Protein AF-A0AAW6T1R1-F1 (afdb_monomer)

Organism: NCBI:txid38875

Solvent-accessible surface area (backbone atoms only — not comparable to full-atom values): 14521 Å² total; per-residue (Å²): 143,79,87,74,79,80,79,71,73,63,79,50,71,72,57,52,37,56,64,34,59,63,33,79,48,60,46,74,50,78,46,80,54,63,94,38,49,34,42,39,35,33,31,63,58,32,33,37,68,65,51,45,46,57,45,45,52,47,46,62,70,69,50,63,64,83,61,88,43,74,73,45,51,76,73,64,50,78,56,91,57,68,49,66,95,72,53,74,71,54,51,54,53,36,31,58,61,8,19,35,38,41,33,36,62,84,76,54,44,61,39,36,37,67,32,50,43,76,85,72,90,72,77,45,66,53,87,90,59,90,72,94,77,74,81,55,57,39,58,66,94,45,64,60,58,39,50,29,54,50,38,72,78,48,81,52,58,55,51,36,51,48,78,49,75,36,35,67,77,46,71,44,79,38,34,45,33,34,28,68,90,56,33,57,64,68,60,53,49,52,50,51,53,50,55,73,66,48,75,50,52,64,67,91,46,74,65,56,50,48,61,75,68,55,91,54,96,82,56,95,61,80,92,71,84,87,77,49,42,56,68,63,53,52,56,42,25,76,71,22,35,79,44,79,88

InterPro domains:
  IPR004995 Bacillus/Clostridium Ger spore germination protein [PF03323] (15-245)
  IPR050768 UPF0353/GerABKA protein families [PTHR22550] (68-245)

Nearest PDB structures (foldseek):
  6o59-assembly3_A  TM=8.028E-01  e=3.332E-15  Priestia megaterium
  6o59-assembly3_B  TM=7.886E-01  e=1.276E-06  Priestia megaterium
  6qin-assembly1_A  TM=5.422E-01  e=3.054E+00  permafrost metagenome
  6qla-assembly1_B  TM=5.548E-01  e=3.442E+00  permafrost metagenome
  6qin-assembly1_B  TM=5.551E-01  e=4.639E+00  permafrost metagenome

Radius of gyration: 21.33 Å; Cα contacts (8 Å, |Δi|>4): 373; chains: 1; bounding box: 64×42×60 Å

pLDDT: mean 86.09, std 13.87, range [32.94, 97.94]

Mean predicted aligned error: 7.37 Å

Structure (mmCIF, N/CA/C/O backbone):
data_AF-A0AAW6T1R1-F1
#
_entry.id   AF-A0AAW6T1R1-F1
#
loop_
_atom_site.group_PDB
_atom_site.id
_atom_site.type_symbol
_atom_site.label_atom_id
_atom_site.label_alt_id
_atom_site.label_comp_id
_atom_site.label_asym_id
_atom_site.label_entity_id
_atom_site.label_seq_id
_atom_site.pdbx_PDB_ins_code
_atom_site.Cartn_x
_atom_site.Cartn_y
_atom_site.Cartn_z
_atom_site.occupancy
_atom_site.B_iso_or_equiv
_atom_site.auth_seq_id
_atom_site.auth_comp_id
_atom_site.auth_asym_id
_atom_site.auth_atom_id
_atom_site.pdbx_PDB_model_num
ATOM 1 N N . MET A 1 1 ? -37.665 22.682 9.993 1.00 41.53 1 MET A N 1
ATOM 2 C CA . MET A 1 1 ? -37.250 21.736 11.049 1.00 41.53 1 MET A CA 1
ATOM 3 C C . MET A 1 1 ? -37.565 20.325 10.589 1.00 41.53 1 MET A C 1
ATOM 5 O O . MET A 1 1 ? -38.728 19.958 10.575 1.00 41.53 1 MET A O 1
ATOM 9 N N . ALA A 1 2 ? -36.538 19.589 10.174 1.00 33.84 2 ALA A N 1
ATOM 10 C CA . ALA A 1 2 ? -36.457 18.129 10.206 1.00 33.84 2 ALA A CA 1
ATOM 11 C C . ALA A 1 2 ? -34.996 17.787 9.879 1.00 33.84 2 ALA A C 1
ATOM 13 O O . ALA A 1 2 ? -34.621 17.662 8.718 1.00 33.84 2 ALA A O 1
ATOM 14 N N . ASN A 1 3 ? -34.153 17.764 10.915 1.00 35.62 3 ASN A N 1
ATOM 15 C CA . ASN A 1 3 ? -32.801 17.224 10.831 1.00 35.62 3 ASN A CA 1
ATOM 16 C C . ASN A 1 3 ? -32.920 15.727 10.542 1.00 35.62 3 ASN A C 1
ATOM 18 O O . ASN A 1 3 ? -33.227 14.947 11.441 1.00 35.62 3 ASN A O 1
ATOM 22 N N . THR A 1 4 ? -32.682 15.320 9.301 1.00 32.94 4 THR A N 1
ATOM 23 C CA . THR A 1 4 ? -32.302 13.939 9.004 1.00 32.94 4 THR A CA 1
ATOM 24 C C . THR A 1 4 ? -30.939 13.678 9.647 1.00 32.94 4 THR A C 1
ATOM 26 O O . THR A 1 4 ? -30.000 14.427 9.361 1.00 32.94 4 THR A O 1
ATOM 29 N N . PRO A 1 5 ? -30.791 12.664 10.517 1.00 40.34 5 PRO A N 1
ATOM 30 C CA . PRO A 1 5 ? -29.479 12.275 11.000 1.00 40.34 5 PRO A CA 1
ATOM 31 C C . PRO A 1 5 ? -28.681 11.782 9.794 1.00 40.34 5 PRO A C 1
ATOM 33 O O . PRO A 1 5 ? -29.095 10.866 9.086 1.00 40.34 5 PRO A O 1
ATOM 36 N N . ASN A 1 6 ? -27.565 12.451 9.530 1.00 33.50 6 ASN A N 1
ATOM 37 C CA . ASN A 1 6 ? -26.601 12.058 8.521 1.00 33.50 6 ASN A CA 1
ATOM 38 C C . ASN A 1 6 ? -26.059 10.681 8.937 1.00 33.50 6 ASN A C 1
ATOM 40 O O . ASN A 1 6 ? -25.258 10.589 9.867 1.00 33.50 6 ASN A O 1
ATOM 44 N N . ILE A 1 7 ? -26.565 9.601 8.337 1.00 41.88 7 ILE A N 1
ATOM 45 C CA . ILE A 1 7 ? -26.017 8.259 8.545 1.00 41.88 7 ILE A CA 1
ATOM 46 C C . ILE A 1 7 ? -24.656 8.266 7.845 1.00 41.88 7 ILE A C 1
ATOM 48 O O . ILE A 1 7 ? -24.556 7.984 6.652 1.00 41.88 7 ILE A O 1
ATOM 52 N N . ASN A 1 8 ? -23.617 8.662 8.584 1.00 49.19 8 ASN A N 1
ATOM 53 C CA . ASN A 1 8 ? -22.221 8.477 8.210 1.00 49.19 8 ASN A CA 1
ATOM 54 C C . ASN A 1 8 ? -21.978 6.970 8.092 1.00 49.19 8 ASN A C 1
ATOM 56 O O . ASN A 1 8 ? -21.636 6.307 9.066 1.00 49.19 8 ASN A O 1
ATOM 60 N N . ASN A 1 9 ? -22.234 6.411 6.912 1.00 68.81 9 ASN A N 1
ATOM 61 C CA . ASN A 1 9 ? -21.999 5.002 6.659 1.00 68.81 9 ASN A CA 1
ATOM 62 C C . ASN A 1 9 ? -20.484 4.806 6.544 1.00 68.81 9 ASN A C 1
ATOM 64 O O . ASN A 1 9 ? -19.874 5.268 5.576 1.00 68.81 9 ASN A O 1
ATOM 68 N N . CYS A 1 10 ? -19.874 4.186 7.552 1.00 84.56 10 CYS A N 1
ATOM 69 C CA . CYS A 1 10 ? -18.442 3.923 7.551 1.00 84.56 10 CYS A CA 1
ATOM 70 C C . CYS A 1 10 ? -18.109 2.984 6.372 1.00 84.56 10 CYS A C 1
ATOM 72 O O . CYS A 1 10 ? -18.788 1.969 6.181 1.00 84.56 10 CYS A O 1
ATOM 74 N N . PRO A 1 11 ? -17.114 3.304 5.526 1.00 92.06 11 PRO A N 1
ATOM 75 C CA . PRO A 1 11 ? -16.792 2.476 4.375 1.00 92.06 11 PRO A CA 1
ATOM 76 C C . PRO A 1 11 ? -16.202 1.135 4.832 1.00 92.06 11 PRO A C 1
ATOM 78 O O . PRO A 1 11 ? -15.322 1.086 5.691 1.00 92.06 11 PRO A O 1
ATOM 81 N N . ASN A 1 12 ? -16.671 0.040 4.235 1.00 92.62 12 ASN A N 1
ATOM 82 C CA . ASN A 1 12 ? -16.081 -1.284 4.439 1.00 92.62 12 ASN A CA 1
ATOM 83 C C . ASN A 1 12 ? -14.804 -1.466 3.602 1.00 92.62 12 ASN A C 1
ATOM 85 O O . ASN A 1 12 ? -14.512 -0.674 2.694 1.00 92.62 12 ASN A O 1
ATOM 89 N N . TYR A 1 13 ? -14.076 -2.560 3.844 1.00 94.81 13 TYR A N 1
ATOM 90 C CA . TYR A 1 13 ? -12.850 -2.884 3.109 1.00 94.81 13 TYR A CA 1
ATOM 91 C C . TYR A 1 13 ? -13.022 -2.849 1.584 1.00 94.81 13 TYR A C 1
ATOM 93 O O . TYR A 1 13 ? -12.170 -2.306 0.883 1.00 94.81 13 TYR A O 1
ATOM 101 N N . LYS A 1 14 ? -14.129 -3.382 1.048 1.00 94.19 14 LYS A N 1
ATOM 102 C CA . LYS A 1 14 ? -14.363 -3.432 -0.408 1.00 94.19 14 LYS A CA 1
ATOM 103 C C . LYS A 1 14 ? -14.416 -2.035 -1.025 1.00 94.19 14 LYS A C 1
ATOM 105 O O . LYS A 1 14 ? -13.812 -1.812 -2.075 1.00 94.19 14 LYS A O 1
ATOM 110 N N . LYS A 1 15 ? -15.106 -1.095 -0.370 1.00 94.94 15 LYS A N 1
ATOM 111 C CA . LYS A 1 15 ? -15.194 0.296 -0.829 1.00 94.94 15 LYS A CA 1
ATOM 112 C C . LYS A 1 15 ? -13.835 0.990 -0.752 1.00 94.94 15 LYS A C 1
ATOM 114 O O . LYS A 1 15 ? -13.418 1.605 -1.729 1.00 94.94 15 LYS A O 1
ATOM 119 N N . ILE A 1 16 ? -13.115 0.830 0.361 1.00 96.19 16 ILE A N 1
ATOM 120 C CA . ILE A 1 16 ? -11.768 1.400 0.536 1.00 96.19 16 ILE A CA 1
ATOM 121 C C . ILE A 1 16 ? -10.808 0.847 -0.526 1.00 96.19 16 ILE A C 1
ATOM 123 O O . ILE A 1 16 ? -10.074 1.608 -1.154 1.00 96.19 16 ILE A O 1
ATOM 127 N N . LYS A 1 17 ? -10.855 -0.463 -0.787 1.00 95.75 17 LYS A N 1
ATOM 128 C CA . LYS A 1 17 ? -10.027 -1.121 -1.802 1.00 95.75 17 LYS A CA 1
ATOM 129 C C . LYS A 1 17 ? -10.306 -0.599 -3.209 1.00 95.75 17 LYS A C 1
ATOM 131 O O . LYS A 1 17 ? -9.372 -0.433 -3.985 1.00 95.75 17 LYS A O 1
ATOM 136 N N . TYR A 1 18 ? -11.564 -0.303 -3.528 1.00 95.38 18 TYR A N 1
ATOM 137 C CA . TYR A 1 18 ? -11.923 0.331 -4.795 1.00 95.38 18 TYR A CA 1
ATOM 138 C C . TYR A 1 18 ? -11.358 1.756 -4.909 1.00 95.38 18 TYR A C 1
ATOM 140 O O . TYR A 1 18 ? -10.745 2.078 -5.923 1.00 95.38 18 TYR A O 1
ATOM 148 N N . ILE A 1 19 ? -11.505 2.579 -3.863 1.00 94.50 19 ILE A N 1
ATOM 149 C CA . ILE A 1 19 ? -10.991 3.962 -3.833 1.00 94.50 19 ILE A CA 1
ATOM 150 C C . ILE A 1 19 ? -9.461 3.992 -3.969 1.00 94.50 19 ILE A C 1
ATOM 152 O O . ILE A 1 19 ? -8.917 4.845 -4.661 1.00 94.50 19 ILE A O 1
ATOM 156 N N . LEU A 1 20 ? -8.769 3.033 -3.350 1.00 95.25 20 LEU A N 1
ATOM 157 C CA . LEU A 1 20 ? -7.314 2.874 -3.425 1.00 95.25 20 LEU A CA 1
ATOM 158 C C . LEU A 1 20 ? -6.862 2.000 -4.607 1.00 95.25 20 LEU A C 1
ATOM 160 O O . LEU A 1 20 ? -5.830 1.333 -4.528 1.00 95.25 20 LEU A O 1
ATOM 164 N N . ASN A 1 21 ? -7.638 1.986 -5.696 1.00 94.88 21 ASN A N 1
ATOM 165 C CA . ASN A 1 21 ? -7.290 1.364 -6.976 1.00 94.88 21 ASN A CA 1
ATOM 166 C C . ASN A 1 21 ? -6.828 -0.098 -6.875 1.00 94.88 21 ASN A C 1
ATOM 168 O O . ASN A 1 21 ? -5.866 -0.497 -7.520 1.00 94.88 21 ASN A O 1
ATOM 172 N N . GLN A 1 22 ? -7.508 -0.903 -6.056 1.00 94.88 22 GLN A N 1
ATOM 173 C CA . GLN A 1 22 ? -7.182 -2.318 -5.839 1.00 94.88 22 GLN A CA 1
ATOM 174 C C . GLN A 1 22 ? -5.754 -2.568 -5.335 1.00 94.88 22 GLN A C 1
ATOM 176 O O . GLN A 1 22 ? -5.225 -3.660 -5.529 1.00 94.88 22 GLN A O 1
ATOM 181 N N . SER A 1 23 ? -5.156 -1.589 -4.643 1.00 95.06 23 SER A N 1
ATOM 182 C CA . SER A 1 23 ? -3.781 -1.679 -4.148 1.00 95.06 23 SER A CA 1
ATOM 183 C C . SER A 1 23 ? -3.499 -3.022 -3.446 1.00 95.06 23 SER A C 1
ATOM 185 O O . SER A 1 23 ? -4.208 -3.376 -2.493 1.00 95.06 23 SER A O 1
ATOM 187 N N . PRO A 1 24 ? -2.449 -3.760 -3.859 1.00 95.69 24 PRO A N 1
ATOM 188 C CA . PRO A 1 24 ? -2.066 -5.037 -3.247 1.00 95.69 24 PRO A CA 1
ATOM 189 C C . PRO A 1 24 ? -1.463 -4.862 -1.846 1.00 95.69 24 PRO A C 1
ATOM 191 O O . PRO A 1 24 ? -1.219 -5.835 -1.127 1.00 95.69 24 PRO A O 1
ATOM 194 N N . ASP A 1 25 ? -1.188 -3.621 -1.447 1.00 95.50 25 ASP A N 1
ATOM 195 C CA . ASP A 1 25 ? -0.620 -3.298 -0.144 1.00 95.50 25 ASP A CA 1
ATOM 196 C C . ASP A 1 25 ? -1.700 -2.969 0.896 1.00 95.50 25 ASP A C 1
ATOM 198 O O . ASP A 1 25 ? -1.394 -2.932 2.090 1.00 95.50 25 ASP A O 1
ATOM 202 N N . LEU A 1 26 ? -2.958 -2.794 0.467 1.00 97.06 26 LEU A N 1
ATOM 203 C CA . LEU A 1 26 ? -4.108 -2.637 1.352 1.00 97.06 26 LEU A CA 1
ATOM 204 C C . LEU A 1 26 ? -4.610 -4.007 1.826 1.00 97.06 26 LEU A C 1
ATOM 206 O O . LEU A 1 26 ? -5.290 -4.746 1.099 1.00 97.06 26 LEU A O 1
ATOM 210 N N . LEU A 1 27 ? -4.323 -4.321 3.083 1.00 96.75 27 LEU A N 1
ATOM 211 C CA . LEU A 1 27 ? -4.736 -5.564 3.717 1.00 96.75 27 LEU A CA 1
ATOM 212 C C . LEU A 1 27 ? -5.938 -5.341 4.628 1.00 96.75 27 LEU A C 1
ATOM 214 O O . LEU A 1 27 ? -6.121 -4.266 5.195 1.00 96.75 27 LEU A O 1
ATOM 218 N N . CYS A 1 28 ? -6.741 -6.390 4.773 1.00 96.56 28 CYS A N 1
ATOM 219 C CA . CYS A 1 28 ? -7.818 -6.460 5.746 1.00 96.56 28 CYS A CA 1
ATOM 220 C C . CYS A 1 28 ? -7.688 -7.752 6.542 1.00 96.56 28 CYS A C 1
ATOM 222 O O . CYS A 1 28 ? -7.594 -8.841 5.971 1.00 96.56 28 CYS A O 1
ATOM 224 N N . ARG A 1 29 ? -7.687 -7.629 7.866 1.00 95.44 29 ARG A N 1
ATOM 225 C CA . ARG A 1 29 ? -7.825 -8.748 8.794 1.00 95.44 29 ARG A CA 1
ATOM 226 C C . ARG A 1 29 ? -9.208 -8.678 9.411 1.00 95.44 29 ARG A C 1
ATOM 228 O O . ARG A 1 29 ? -9.563 -7.672 10.012 1.00 95.44 29 ARG A O 1
ATOM 235 N N . THR A 1 30 ? -9.968 -9.751 9.263 1.00 93.56 30 THR A N 1
ATOM 236 C CA . THR A 1 30 ? -11.274 -9.878 9.898 1.00 93.56 30 THR A CA 1
ATOM 237 C C . THR A 1 30 ? -11.123 -10.670 11.185 1.00 93.56 30 THR A C 1
ATOM 239 O O . THR A 1 30 ? -10.513 -11.741 11.176 1.00 93.56 30 THR A O 1
ATOM 242 N N . ILE A 1 31 ? -11.650 -10.142 12.285 1.00 91.19 31 ILE A N 1
ATOM 243 C CA . ILE A 1 31 ? -11.654 -10.823 13.580 1.00 91.19 31 ILE A CA 1
ATOM 244 C C . ILE A 1 31 ? -13.095 -10.938 14.054 1.00 91.19 31 ILE A C 1
ATOM 246 O O . ILE A 1 31 ? -13.809 -9.942 14.131 1.00 91.19 31 ILE A O 1
ATOM 250 N N . GLU A 1 32 ? -13.504 -12.157 14.387 1.00 88.31 32 GLU A N 1
ATOM 251 C CA . GLU A 1 32 ? -14.783 -12.413 15.033 1.00 88.31 32 GLU A CA 1
ATOM 252 C C . GLU A 1 32 ? -14.565 -12.551 16.538 1.00 88.31 32 GLU A C 1
ATOM 254 O O . GLU A 1 32 ? -13.856 -13.448 17.003 1.00 88.31 32 GLU A O 1
ATOM 259 N N . VAL A 1 33 ? -15.167 -11.655 17.313 1.00 83.62 33 VAL A N 1
ATOM 260 C CA . VAL A 1 33 ? -15.115 -11.698 18.775 1.00 83.62 33 VAL A CA 1
ATOM 261 C C . VAL A 1 33 ? -16.473 -11.275 19.311 1.00 83.62 33 VAL A C 1
ATOM 263 O O . VAL A 1 33 ? -17.103 -10.381 18.765 1.00 83.62 33 VAL A O 1
ATOM 266 N N . ALA A 1 34 ? -16.954 -11.918 20.378 1.00 78.06 34 ALA A N 1
ATOM 267 C CA . ALA A 1 34 ? -18.245 -11.578 20.992 1.00 78.06 34 ALA A CA 1
ATOM 268 C C . ALA A 1 34 ? -19.483 -11.715 20.069 1.00 78.06 34 ALA A C 1
ATOM 270 O O . ALA A 1 34 ? -20.552 -11.209 20.404 1.00 78.06 34 ALA A O 1
ATOM 271 N N . GLY A 1 35 ? -19.365 -12.399 18.922 1.00 78.88 35 GLY A N 1
ATOM 272 C CA . GLY A 1 35 ? -20.414 -12.421 17.894 1.00 78.88 35 GLY A CA 1
ATOM 273 C C . GLY A 1 35 ? -20.529 -11.108 17.106 1.00 78.88 35 GLY A C 1
ATOM 274 O O . GLY A 1 35 ? -21.518 -10.909 16.403 1.00 78.88 35 GLY A O 1
ATOM 275 N N . ASP A 1 36 ? -19.551 -10.210 17.247 1.00 82.94 36 ASP A N 1
ATOM 276 C CA . ASP A 1 36 ? -19.322 -9.085 16.348 1.00 82.94 36 ASP A CA 1
ATOM 277 C C . ASP A 1 36 ? -18.136 -9.396 15.426 1.00 82.94 36 ASP A C 1
ATOM 279 O O . ASP A 1 36 ? -17.212 -10.138 15.774 1.00 82.94 36 ASP A O 1
ATOM 283 N N . CYS A 1 37 ? -18.185 -8.827 14.231 1.00 88.50 37 CYS A N 1
ATOM 284 C CA . CYS A 1 37 ? -17.176 -8.978 13.203 1.00 88.50 37 CYS A CA 1
ATOM 285 C C . CYS A 1 37 ? -16.483 -7.628 13.024 1.00 88.50 37 CYS A C 1
ATOM 287 O O . CYS A 1 37 ? -17.139 -6.616 12.768 1.00 88.50 37 CYS A O 1
ATOM 289 N N . LEU A 1 38 ? -15.164 -7.606 13.191 1.00 93.31 38 LEU A N 1
ATOM 290 C CA . LEU A 1 38 ? -14.349 -6.407 13.051 1.00 93.31 38 LEU A CA 1
ATOM 291 C C . LEU A 1 38 ? -13.477 -6.524 11.805 1.00 93.31 38 LEU A C 1
ATOM 293 O O . LEU A 1 38 ? -12.804 -7.536 11.607 1.00 93.31 38 LEU A O 1
ATOM 297 N N . GLU A 1 39 ? -13.451 -5.472 10.993 1.00 95.62 39 GLU A N 1
ATOM 298 C CA . GLU A 1 39 ? -12.513 -5.315 9.881 1.00 95.62 39 GLU A CA 1
ATOM 299 C C . GLU A 1 39 ? -11.360 -4.405 10.312 1.00 95.62 39 GLU A C 1
ATOM 301 O O . GLU A 1 39 ? -11.563 -3.246 10.663 1.00 95.62 39 GLU A O 1
ATOM 306 N N . ILE A 1 40 ? -10.136 -4.926 10.267 1.00 96.81 40 ILE A N 1
ATOM 307 C CA . ILE A 1 40 ? -8.906 -4.187 10.550 1.00 96.81 40 ILE A CA 1
ATOM 308 C C . ILE A 1 40 ? -8.187 -3.975 9.224 1.00 96.81 40 ILE A C 1
ATOM 310 O O . ILE A 1 40 ? -7.593 -4.905 8.673 1.00 96.81 40 ILE A O 1
ATOM 314 N N . VAL A 1 41 ? -8.261 -2.756 8.702 1.00 97.94 41 VAL A N 1
ATOM 315 C CA . VAL A 1 41 ? -7.751 -2.369 7.385 1.00 97.94 41 VAL A CA 1
ATOM 316 C C . VAL A 1 41 ? -6.515 -1.492 7.543 1.00 97.94 41 VAL A C 1
ATOM 318 O O . VAL A 1 41 ? -6.517 -0.538 8.318 1.00 97.94 41 VAL A O 1
ATOM 321 N N . PHE A 1 42 ? -5.451 -1.803 6.807 1.00 97.31 42 PHE A N 1
ATOM 322 C CA . PHE A 1 42 ? -4.192 -1.059 6.879 1.00 97.31 42 PHE A CA 1
ATOM 323 C C . PHE A 1 42 ? -3.348 -1.219 5.613 1.00 97.31 42 PHE A C 1
ATOM 325 O O . PHE A 1 42 ? -3.450 -2.209 4.887 1.00 97.31 42 PHE A O 1
ATOM 332 N N . MET A 1 43 ? -2.476 -0.240 5.372 1.00 96.50 43 MET A N 1
ATOM 333 C CA . MET A 1 43 ? -1.465 -0.284 4.315 1.00 96.50 43 MET A CA 1
ATOM 334 C C . MET A 1 43 ? -0.196 -0.950 4.851 1.00 96.50 43 MET A C 1
ATOM 336 O O . MET A 1 43 ? 0.531 -0.349 5.642 1.00 96.50 43 MET A O 1
ATOM 340 N N . LYS A 1 44 ? 0.090 -2.185 4.426 1.00 95.00 44 LYS A N 1
ATOM 341 C CA . LYS A 1 44 ? 1.126 -3.040 5.040 1.00 95.00 44 LYS A CA 1
ATOM 342 C C . LYS A 1 44 ? 2.527 -2.407 5.064 1.00 95.00 44 LYS A C 1
ATOM 344 O O . LYS A 1 44 ? 3.248 -2.583 6.035 1.00 95.00 44 LYS A O 1
ATOM 349 N N . ASN A 1 45 ? 2.881 -1.631 4.034 1.00 93.00 45 ASN A N 1
ATOM 350 C CA . ASN A 1 45 ? 4.203 -1.000 3.905 1.00 93.00 45 ASN A CA 1
ATOM 351 C C . ASN A 1 45 ? 4.330 0.300 4.730 1.00 93.00 45 ASN A C 1
ATOM 353 O O . ASN A 1 45 ? 5.425 0.838 4.870 1.00 93.00 45 ASN A O 1
ATOM 357 N N . LEU A 1 46 ? 3.219 0.827 5.260 1.00 94.69 46 LEU A N 1
ATOM 358 C CA . LEU A 1 46 ? 3.167 2.102 5.986 1.00 94.69 46 LEU A CA 1
ATOM 359 C C . LEU A 1 46 ? 3.008 1.941 7.499 1.00 94.69 46 LEU A C 1
ATOM 361 O O . LEU A 1 46 ? 3.082 2.935 8.220 1.00 94.69 46 LEU A O 1
ATOM 365 N N . ILE A 1 47 ? 2.809 0.713 7.979 1.00 95.19 47 ILE A N 1
ATOM 366 C CA . ILE A 1 47 ? 2.601 0.404 9.396 1.00 95.19 47 ILE A CA 1
ATOM 367 C C . ILE A 1 47 ? 3.783 -0.355 9.998 1.00 95.19 47 ILE A C 1
ATOM 369 O O . ILE A 1 47 ? 4.598 -0.943 9.283 1.00 95.19 47 ILE A O 1
ATOM 373 N N . LYS A 1 48 ? 3.902 -0.324 11.328 1.00 93.19 48 LYS A N 1
ATOM 374 C CA . LYS A 1 48 ? 4.789 -1.223 12.082 1.00 93.19 48 LYS A CA 1
ATOM 375 C C . LYS A 1 48 ? 4.023 -2.519 12.335 1.00 93.19 48 LYS A C 1
ATOM 377 O O . LYS A 1 48 ? 3.027 -2.510 13.059 1.00 93.19 48 LYS A O 1
ATOM 382 N N . ALA A 1 49 ? 4.434 -3.617 11.699 1.00 92.38 49 ALA A N 1
ATOM 383 C CA . ALA A 1 49 ? 3.697 -4.882 11.743 1.00 92.38 49 ALA A CA 1
ATOM 384 C C . ALA A 1 49 ? 3.541 -5.404 13.178 1.00 92.38 49 ALA A C 1
ATOM 386 O O . ALA A 1 49 ? 2.469 -5.873 13.559 1.00 92.38 49 ALA A O 1
ATOM 387 N N . GLU A 1 50 ? 4.584 -5.247 13.990 1.00 91.94 50 GLU A N 1
ATOM 388 C CA . GLU A 1 50 ? 4.606 -5.587 15.410 1.00 91.94 50 GLU A CA 1
ATOM 389 C C . GLU A 1 50 ? 3.558 -4.778 16.174 1.00 91.94 50 GLU A C 1
ATOM 391 O O . GLU A 1 50 ? 2.810 -5.341 16.971 1.00 91.94 50 GLU A O 1
ATOM 396 N N . THR A 1 51 ? 3.438 -3.478 15.880 1.00 92.94 51 THR A N 1
ATOM 397 C CA . THR A 1 51 ? 2.465 -2.604 16.541 1.00 92.94 51 THR A CA 1
ATOM 398 C C . THR A 1 51 ? 1.034 -3.039 16.246 1.00 92.94 51 THR A C 1
ATOM 400 O O . THR A 1 51 ? 0.222 -3.153 17.161 1.00 92.94 51 THR A O 1
ATOM 403 N N . VAL A 1 52 ? 0.726 -3.343 14.982 1.00 95.31 52 VAL A N 1
ATOM 404 C CA . VAL A 1 52 ? -0.611 -3.815 14.591 1.00 95.31 52 VAL A CA 1
ATOM 405 C C . VAL A 1 52 ? -0.913 -5.182 15.210 1.00 95.31 52 VAL A C 1
ATOM 407 O O . VAL A 1 52 ? -2.004 -5.401 15.733 1.00 95.31 52 VAL A O 1
ATOM 410 N N . ASN A 1 53 ? 0.042 -6.110 15.193 1.00 94.06 53 ASN A N 1
ATOM 411 C CA . ASN A 1 53 ? -0.183 -7.452 15.722 1.00 94.06 53 ASN A CA 1
ATOM 412 C C . ASN A 1 53 ? -0.355 -7.456 17.249 1.00 94.06 53 ASN A C 1
ATOM 414 O O . ASN A 1 53 ? -1.319 -8.038 17.746 1.00 94.06 53 ASN A O 1
ATOM 418 N N . GLU A 1 54 ? 0.532 -6.791 17.992 1.00 91.38 54 GLU A N 1
ATOM 419 C CA . GLU A 1 54 ? 0.540 -6.837 19.460 1.00 91.38 54 GLU A CA 1
ATOM 420 C C . GLU A 1 54 ? -0.467 -5.868 20.096 1.00 91.38 54 GLU A C 1
ATOM 422 O O . GLU A 1 54 ? -1.202 -6.265 21.000 1.00 91.38 54 GLU A O 1
ATOM 427 N N . TYR A 1 55 ? -0.556 -4.623 19.617 1.00 92.56 55 TYR A N 1
ATOM 428 C CA . TYR A 1 55 ? -1.371 -3.585 20.270 1.00 92.56 55 TYR A CA 1
ATOM 429 C C . TYR A 1 55 ? -2.774 -3.428 19.682 1.00 92.56 55 TYR A C 1
ATOM 431 O O . TYR A 1 55 ? -3.638 -2.849 20.336 1.00 92.56 55 TYR A O 1
ATOM 439 N N . VAL A 1 56 ? -3.032 -3.960 18.483 1.00 93.94 56 VAL A N 1
ATOM 440 C CA . VAL A 1 56 ? -4.371 -3.935 17.875 1.00 93.94 56 VAL A CA 1
ATOM 441 C C . VAL A 1 56 ? -4.996 -5.324 17.866 1.00 93.94 56 VAL A C 1
ATOM 443 O O . VAL A 1 56 ? -5.984 -5.565 18.556 1.00 93.94 56 VAL A O 1
ATOM 446 N N . ILE A 1 57 ? -4.428 -6.253 17.095 1.00 93.06 57 ILE A N 1
ATOM 447 C CA . ILE A 1 57 ? -5.044 -7.560 16.826 1.00 93.06 57 ILE A CA 1
ATOM 448 C C . ILE A 1 57 ? -5.129 -8.392 18.105 1.00 93.06 57 ILE A C 1
ATOM 450 O O . ILE A 1 57 ? -6.216 -8.824 18.492 1.00 93.06 57 ILE A O 1
ATOM 454 N N . LYS A 1 58 ? -3.994 -8.592 18.780 1.00 92.50 58 LYS A N 1
ATOM 455 C CA . LYS A 1 58 ? -3.918 -9.397 20.000 1.00 92.50 58 LYS A CA 1
ATOM 456 C C . LYS A 1 58 ? -4.712 -8.770 21.141 1.00 92.50 58 LYS A C 1
ATOM 458 O O . LYS A 1 58 ? -5.422 -9.496 21.831 1.00 92.50 58 LYS A O 1
ATOM 463 N N . PHE A 1 59 ? -4.661 -7.442 21.283 1.00 91.50 59 PHE A N 1
ATOM 464 C CA . PHE A 1 59 ? -5.498 -6.711 22.235 1.00 91.50 59 PHE A CA 1
ATOM 465 C C . PHE A 1 59 ? -6.982 -7.041 22.029 1.00 91.50 59 PHE A C 1
ATOM 467 O O . PHE A 1 59 ? -7.615 -7.539 22.953 1.00 91.50 59 PHE A O 1
ATOM 474 N N . ILE A 1 60 ? -7.512 -6.870 20.809 1.00 90.69 60 ILE A N 1
ATOM 475 C CA . ILE A 1 60 ? -8.924 -7.145 20.483 1.00 90.69 60 ILE A CA 1
ATOM 476 C C . ILE A 1 60 ? -9.291 -8.618 20.724 1.00 90.69 60 ILE A C 1
ATOM 478 O O . ILE A 1 60 ? -10.358 -8.906 21.263 1.00 90.69 60 ILE A O 1
ATOM 482 N N . GLN A 1 61 ? -8.417 -9.559 20.355 1.00 89.25 61 GLN A N 1
ATOM 483 C CA . GLN A 1 61 ? -8.659 -10.998 20.533 1.00 89.25 61 GLN A CA 1
ATOM 484 C C . GLN A 1 61 ? -8.699 -11.437 22.000 1.00 89.25 61 GLN A C 1
ATOM 486 O O . GLN A 1 61 ? -9.380 -12.408 22.330 1.00 89.25 61 GLN A O 1
ATOM 491 N N . GLN A 1 62 ? -7.960 -10.752 22.873 1.00 88.19 62 GLN A N 1
ATOM 492 C CA . GLN A 1 62 ? -7.896 -11.061 24.302 1.00 88.19 62 GLN A CA 1
ATOM 493 C C . GLN A 1 62 ? -9.035 -10.422 25.106 1.00 88.19 62 GLN A C 1
ATOM 495 O O . GLN A 1 62 ? -9.185 -10.729 26.291 1.00 88.19 62 GLN A O 1
ATOM 500 N N . LEU A 1 63 ? -9.855 -9.565 24.487 1.00 85.38 63 LEU A N 1
ATOM 501 C CA . LEU A 1 63 ? -10.988 -8.953 25.168 1.00 85.38 63 LEU A CA 1
ATOM 502 C C . LEU A 1 63 ? -12.063 -9.995 25.517 1.00 85.38 63 LEU A C 1
ATOM 504 O O . LEU A 1 63 ? -12.389 -10.873 24.710 1.00 85.38 63 LEU A O 1
ATOM 508 N N . PRO A 1 64 ? -12.670 -9.899 26.712 1.00 78.50 64 PRO A N 1
ATOM 509 C CA . PRO A 1 64 ? -13.792 -10.750 27.071 1.00 78.50 64 PRO A CA 1
ATOM 510 C C . PRO A 1 64 ? -14.972 -10.526 26.112 1.00 78.50 64 PRO A C 1
ATOM 512 O O . PRO A 1 64 ? -15.301 -9.401 25.736 1.00 78.50 64 PRO A O 1
ATOM 515 N N . LYS A 1 65 ? -15.672 -11.617 25.767 1.00 71.94 65 LYS A N 1
ATOM 516 C CA . LYS A 1 65 ? -16.768 -11.675 24.774 1.00 71.94 65 LYS A CA 1
ATOM 517 C C . LYS A 1 65 ? -17.980 -10.754 25.040 1.00 71.94 65 LYS A C 1
ATOM 519 O O . LYS A 1 65 ? -18.960 -10.852 24.316 1.00 71.94 65 LYS A O 1
ATOM 524 N N . LYS A 1 66 ? -17.993 -9.928 26.085 1.00 68.50 66 LYS A N 1
ATOM 525 C CA . LYS A 1 66 ? -19.100 -9.005 26.394 1.00 68.50 66 LYS A CA 1
ATOM 526 C C . LYS A 1 66 ? -18.744 -7.527 26.232 1.00 68.50 66 LYS A C 1
ATOM 528 O O . LYS A 1 66 ? -19.666 -6.720 26.193 1.00 68.50 66 LYS A O 1
ATOM 533 N N . ASP A 1 67 ? -17.464 -7.189 26.075 1.00 67.88 67 ASP A N 1
ATOM 534 C CA . ASP A 1 67 ? -17.004 -5.803 26.241 1.00 67.88 67 ASP A CA 1
ATOM 535 C C . ASP A 1 67 ? -16.608 -5.112 24.931 1.00 67.88 67 ASP A C 1
ATOM 537 O O . ASP A 1 67 ? -16.212 -3.948 24.935 1.00 67.88 67 ASP A O 1
ATOM 541 N N . ILE A 1 68 ? -16.744 -5.785 23.786 1.00 82.00 68 ILE A N 1
ATOM 542 C CA . ILE A 1 68 ? -16.345 -5.203 22.502 1.00 82.00 68 ILE A CA 1
ATOM 543 C C . ILE A 1 68 ? -17.452 -4.293 22.000 1.00 82.00 68 ILE A C 1
ATOM 545 O O . ILE A 1 68 ? -18.438 -4.723 21.410 1.00 82.00 68 ILE A O 1
ATOM 549 N N . THR A 1 69 ? -17.258 -3.015 22.291 1.00 88.19 69 THR A N 1
ATOM 550 C CA . THR A 1 69 ? -18.060 -1.905 21.794 1.00 88.19 69 THR A CA 1
ATOM 551 C C . THR A 1 69 ? -17.136 -0.813 21.285 1.00 88.19 69 THR A C 1
ATOM 553 O O . THR A 1 69 ? -15.978 -0.709 21.712 1.00 88.19 69 THR A O 1
ATOM 556 N N . TYR A 1 70 ? -17.648 0.047 20.408 1.00 89.00 70 TYR A N 1
ATOM 557 C CA . TYR A 1 70 ? -16.894 1.191 19.893 1.00 89.00 70 TYR A CA 1
ATOM 558 C C . TYR A 1 70 ? -16.332 2.061 21.028 1.00 89.00 70 TYR A C 1
ATOM 560 O O . TYR A 1 70 ? -15.163 2.446 21.022 1.00 89.00 70 TYR A O 1
ATOM 568 N N . SER A 1 71 ? -17.157 2.331 22.043 1.00 89.25 71 SER A N 1
ATOM 569 C CA . SER A 1 71 ? -16.788 3.162 23.192 1.00 89.25 71 SER A CA 1
ATOM 570 C C . SER A 1 71 ? -15.732 2.511 24.087 1.00 89.25 71 SER A C 1
ATOM 572 O O . SER A 1 71 ? -14.920 3.224 24.678 1.00 89.25 71 SER A O 1
ATOM 574 N N . TYR A 1 72 ? -15.719 1.178 24.182 1.00 90.12 72 TYR A N 1
ATOM 575 C CA . TYR A 1 72 ? -14.686 0.448 24.908 1.00 90.12 72 TYR A CA 1
ATOM 576 C C . TYR A 1 72 ? -13.345 0.505 24.173 1.00 90.12 72 TYR A C 1
ATOM 578 O O . TYR A 1 72 ? -12.339 0.858 24.788 1.00 90.12 72 TYR A O 1
ATOM 586 N N . LEU A 1 73 ? -13.322 0.209 22.869 1.00 90.69 73 LEU A N 1
ATOM 587 C CA . LEU A 1 73 ? -12.085 0.241 22.081 1.00 90.69 73 LEU A CA 1
ATOM 588 C C . LEU A 1 73 ? -11.476 1.643 22.047 1.00 90.69 73 LEU A C 1
ATOM 590 O O . LEU A 1 73 ? -10.281 1.787 22.276 1.00 90.69 73 LEU A O 1
ATOM 594 N N . MET A 1 74 ? -12.305 2.675 21.872 1.00 90.31 74 MET A N 1
ATOM 595 C CA . MET A 1 74 ? -11.870 4.073 21.917 1.00 90.31 74 MET A CA 1
ATOM 596 C C . MET A 1 74 ? -11.120 4.428 23.213 1.00 90.31 74 MET A C 1
ATOM 598 O O . MET A 1 74 ? -10.214 5.252 23.182 1.00 90.31 74 MET A O 1
ATOM 602 N N . LYS A 1 75 ? -11.507 3.844 24.355 1.00 88.75 75 LYS A N 1
ATOM 603 C CA . LYS A 1 75 ? -10.936 4.180 25.669 1.00 88.75 75 LYS A CA 1
ATOM 604 C C . LYS A 1 75 ? -9.762 3.302 26.088 1.00 88.75 75 LYS A C 1
ATOM 606 O O . LYS A 1 75 ? -8.961 3.747 26.901 1.00 88.75 75 LYS A O 1
ATOM 611 N N . ASN A 1 76 ? -9.717 2.057 25.619 1.00 91.12 76 ASN A N 1
ATOM 612 C CA . ASN A 1 76 ? -8.821 1.039 26.171 1.00 91.12 76 ASN A CA 1
ATOM 613 C C . ASN A 1 76 ? -7.765 0.541 25.183 1.00 91.12 76 ASN A C 1
ATOM 615 O O . ASN A 1 76 ? -6.882 -0.205 25.601 1.00 91.12 76 ASN A O 1
ATOM 619 N N . ILE A 1 77 ? -7.846 0.900 23.895 1.00 92.38 77 ILE A N 1
ATOM 620 C CA . ILE A 1 77 ? -6.822 0.491 22.932 1.00 92.38 77 ILE A CA 1
ATOM 621 C C . ILE A 1 77 ? -5.459 1.060 23.366 1.00 92.38 77 ILE A C 1
ATOM 623 O O . ILE A 1 77 ? -5.370 2.253 23.657 1.00 92.38 77 ILE A O 1
ATOM 627 N N . PRO A 1 78 ? -4.398 0.237 23.452 1.00 92.12 78 PRO A N 1
ATOM 628 C CA . PRO A 1 78 ? -3.098 0.661 23.972 1.00 92.12 78 PRO A CA 1
ATOM 629 C C . PRO A 1 78 ? -2.282 1.417 22.909 1.00 92.12 78 PRO A C 1
ATOM 631 O O . PRO A 1 78 ? -1.153 1.045 22.593 1.00 92.12 78 PRO A O 1
ATOM 634 N N . ILE A 1 79 ? -2.883 2.450 22.312 1.00 90.94 79 ILE A N 1
ATOM 635 C CA . ILE A 1 79 ? -2.283 3.337 21.311 1.00 90.94 79 ILE A CA 1
ATOM 636 C C . ILE A 1 79 ? -2.710 4.769 21.632 1.00 90.94 79 ILE A C 1
ATOM 638 O O . ILE A 1 79 ? -3.901 5.042 21.757 1.00 90.94 79 ILE A O 1
ATOM 642 N N . ASP A 1 80 ? -1.739 5.678 21.726 1.00 84.25 80 ASP A N 1
ATOM 643 C CA . ASP A 1 80 ? -1.974 7.050 22.189 1.00 84.25 80 ASP A CA 1
ATOM 644 C C . ASP A 1 80 ? -2.809 7.882 21.206 1.00 84.25 80 ASP A C 1
ATOM 646 O O . ASP A 1 80 ? -3.732 8.596 21.601 1.00 84.25 80 ASP A O 1
ATOM 650 N N . GLU A 1 81 ? -2.494 7.812 19.910 1.00 91.31 81 GLU A N 1
ATOM 651 C CA . GLU A 1 81 ? -3.179 8.615 18.898 1.00 91.31 81 GLU A CA 1
ATOM 652 C C . GLU A 1 81 ? -4.331 7.832 18.259 1.00 91.31 81 GLU A C 1
ATOM 654 O O . GLU A 1 81 ? -4.145 7.036 17.330 1.00 91.31 81 GLU A O 1
ATOM 659 N N . VAL A 1 82 ? -5.538 8.116 18.750 1.00 93.88 82 VAL A N 1
ATOM 660 C CA . VAL A 1 82 ? -6.808 7.595 18.237 1.00 93.88 82 VAL A CA 1
ATOM 661 C C . VAL A 1 82 ? -7.624 8.739 17.644 1.00 93.88 82 VAL A C 1
ATOM 663 O O . VAL A 1 82 ? -7.873 9.748 18.305 1.00 93.88 82 VAL A O 1
ATOM 666 N N . LYS A 1 83 ? -8.080 8.579 16.401 1.00 93.00 83 LYS A N 1
ATOM 667 C CA . LYS A 1 83 ? -8.999 9.514 15.738 1.00 93.00 83 LYS A CA 1
ATOM 668 C C . LYS A 1 83 ? -10.393 8.906 15.653 1.00 93.00 83 LYS A C 1
ATOM 670 O O . LYS A 1 83 ? -10.546 7.707 15.408 1.00 93.00 83 LYS A O 1
ATOM 675 N N . ILE A 1 84 ? -11.389 9.765 15.836 1.00 90.56 84 ILE A N 1
ATOM 676 C CA . ILE A 1 84 ? -12.823 9.460 15.825 1.00 90.56 84 ILE A CA 1
ATOM 677 C C . ILE A 1 84 ? -13.567 10.501 14.980 1.00 90.56 84 ILE A C 1
ATOM 679 O O . ILE A 1 84 ? -12.991 11.534 14.650 1.00 90.56 84 ILE A O 1
ATOM 683 N N . ASP A 1 85 ? -14.835 10.232 14.656 1.00 84.94 85 ASP A N 1
ATOM 684 C CA . ASP A 1 85 ? -15.746 11.178 13.989 1.00 84.94 85 ASP A CA 1
ATOM 685 C C . ASP A 1 85 ? -15.181 11.797 12.701 1.00 84.94 85 ASP A C 1
ATOM 687 O O . ASP A 1 85 ? -15.179 13.010 12.498 1.00 84.94 85 ASP A O 1
ATOM 691 N N . PHE A 1 86 ? -14.708 10.932 11.811 1.00 89.12 86 PHE A N 1
ATOM 692 C CA . PHE A 1 86 ? -14.048 11.312 10.567 1.00 89.12 86 PHE A CA 1
ATOM 693 C C . PHE A 1 86 ? -14.943 11.138 9.337 1.00 89.12 86 PHE A C 1
ATOM 695 O O . PHE A 1 86 ? -15.900 10.356 9.315 1.00 89.12 86 PHE A O 1
ATOM 702 N N . LYS A 1 87 ? -14.595 11.854 8.267 1.00 90.56 87 LYS A N 1
ATOM 703 C CA . LYS A 1 87 ? -15.196 11.673 6.935 1.00 90.56 87 LYS A CA 1
ATOM 704 C C . LYS A 1 87 ? -14.465 10.592 6.142 1.00 90.56 87 LYS A C 1
ATOM 706 O O . LYS A 1 87 ? -13.309 10.282 6.402 1.00 90.56 87 LYS A O 1
ATOM 711 N N . GLU A 1 88 ? -15.099 10.074 5.091 1.00 90.75 88 GLU A N 1
ATOM 712 C CA . GLU A 1 88 ? -14.488 9.066 4.209 1.00 90.75 88 GLU A CA 1
ATOM 713 C C . GLU A 1 88 ? -13.112 9.490 3.671 1.00 90.75 88 GLU A C 1
ATOM 715 O O . GLU A 1 88 ? -12.165 8.712 3.709 1.00 90.75 88 GLU A O 1
ATOM 720 N N . GLN A 1 89 ? -12.970 10.744 3.240 1.00 91.12 89 GLN A N 1
ATOM 721 C CA . GLN A 1 89 ? -11.693 11.276 2.752 1.00 91.12 89 GLN A CA 1
ATOM 722 C C . GLN A 1 89 ? -10.594 11.255 3.827 1.00 91.12 89 GLN A C 1
ATOM 724 O O . GLN A 1 89 ? -9.433 10.999 3.517 1.00 91.12 89 GLN A O 1
ATOM 729 N N . GLU A 1 90 ? -10.960 11.476 5.091 1.00 93.06 90 GLU A N 1
ATOM 730 C CA . GLU A 1 90 ? -10.036 11.451 6.229 1.00 93.06 90 GLU A CA 1
ATOM 731 C C . GLU A 1 90 ? -9.617 10.021 6.596 1.00 93.06 90 GLU A C 1
ATOM 733 O O . GLU A 1 90 ? -8.488 9.808 7.035 1.00 93.06 90 GLU A O 1
ATOM 738 N N . ILE A 1 91 ? -10.481 9.025 6.359 1.00 94.81 91 ILE A N 1
ATOM 739 C CA . ILE A 1 91 ? -10.123 7.602 6.484 1.00 94.81 91 ILE A CA 1
ATOM 740 C C . ILE A 1 91 ? -9.043 7.252 5.467 1.00 94.81 91 ILE A C 1
ATOM 742 O O . ILE A 1 91 ? -8.011 6.688 5.829 1.00 94.81 91 ILE A O 1
ATOM 746 N N . ILE A 1 92 ? -9.267 7.610 4.200 1.00 95.19 92 ILE A N 1
ATOM 747 C CA . ILE A 1 92 ? -8.330 7.315 3.113 1.00 95.19 92 ILE A CA 1
ATOM 748 C C . ILE A 1 92 ? -6.984 7.996 3.366 1.00 95.19 92 ILE A C 1
ATOM 750 O O . ILE A 1 92 ? -5.947 7.334 3.313 1.00 95.19 92 ILE A O 1
ATOM 754 N N . SER A 1 93 ? -6.986 9.288 3.703 1.00 94.50 93 SER A N 1
ATOM 755 C CA . SER A 1 93 ? -5.744 10.011 3.985 1.00 94.50 93 SER A CA 1
ATOM 756 C C . SER A 1 93 ? -5.021 9.460 5.217 1.00 94.50 93 SER A C 1
ATOM 758 O O . SER A 1 93 ? -3.795 9.373 5.212 1.00 94.50 93 SER A O 1
ATOM 760 N N . SER A 1 94 ? -5.748 9.022 6.251 1.00 95.50 94 SER A N 1
ATOM 761 C CA . SER A 1 94 ? -5.149 8.411 7.444 1.00 95.50 94 SER A CA 1
ATOM 762 C C . SER A 1 94 ? -4.532 7.043 7.143 1.00 95.50 94 SER A C 1
ATOM 764 O O . SER A 1 94 ? -3.407 6.785 7.568 1.00 95.50 94 SER A O 1
ATOM 766 N N . LEU A 1 95 ? -5.196 6.190 6.355 1.00 96.38 95 LEU A N 1
ATOM 767 C CA . LEU A 1 95 ? -4.630 4.913 5.892 1.00 96.38 95 LEU A CA 1
ATOM 768 C C . LEU A 1 95 ? -3.328 5.120 5.104 1.00 96.38 95 LEU A C 1
ATOM 770 O O . LEU A 1 95 ? -2.346 4.410 5.322 1.00 96.38 95 LEU A O 1
ATOM 774 N N . LEU A 1 96 ? -3.301 6.127 4.225 1.00 94.75 96 LEU A N 1
ATOM 775 C CA . LEU A 1 96 ? -2.109 6.519 3.463 1.00 94.75 96 LEU A CA 1
ATOM 776 C C . LEU A 1 96 ? -1.015 7.172 4.326 1.00 94.75 96 LEU A C 1
ATOM 778 O O . LEU A 1 96 ? 0.120 7.291 3.878 1.00 94.75 96 LEU A O 1
ATOM 782 N N . ASN A 1 97 ? -1.328 7.539 5.570 1.00 93.56 97 ASN A N 1
ATOM 783 C CA . ASN A 1 97 ? -0.369 8.007 6.571 1.00 93.56 97 ASN A CA 1
ATOM 784 C C . ASN A 1 97 ? 0.013 6.916 7.589 1.00 93.56 97 ASN A C 1
ATOM 786 O O . ASN A 1 97 ? 0.682 7.214 8.574 1.00 93.56 97 ASN A O 1
ATOM 790 N N . GLY A 1 98 ? -0.395 5.658 7.378 1.00 94.81 98 GLY A N 1
ATOM 791 C CA . GLY A 1 98 ? -0.041 4.544 8.265 1.00 94.81 98 GLY A CA 1
ATOM 792 C C . GLY A 1 98 ? -0.942 4.391 9.495 1.00 94.81 98 GLY A C 1
ATOM 793 O O . GLY A 1 98 ? -0.560 3.736 10.463 1.00 94.81 98 GLY A O 1
ATOM 794 N N . PHE A 1 99 ? -2.146 4.960 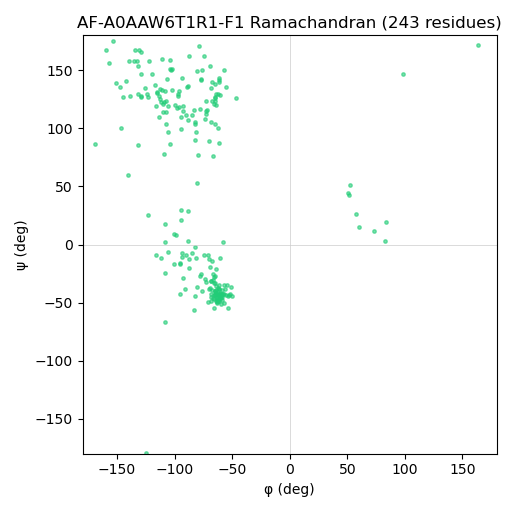9.481 1.00 96.62 99 PHE A N 1
ATOM 795 C CA . PHE A 1 99 ? -3.162 4.604 10.471 1.00 96.62 99 PHE A CA 1
ATOM 796 C C . PHE A 1 99 ? -3.774 3.247 10.123 1.00 96.62 99 PHE A C 1
ATOM 798 O O . PHE A 1 99 ? -3.884 2.872 8.954 1.00 96.62 99 PHE A O 1
ATOM 805 N N . VAL A 1 100 ? -4.209 2.526 11.149 1.00 97.75 100 VAL A N 1
ATOM 806 C CA . VAL A 1 100 ? -5.039 1.330 11.018 1.00 97.75 100 VAL A CA 1
ATOM 807 C C . VAL A 1 100 ? -6.486 1.734 11.229 1.00 97.75 100 VAL A C 1
ATOM 809 O O . VAL A 1 100 ? -6.828 2.361 12.230 1.00 97.75 100 VAL A O 1
ATOM 812 N N . TYR A 1 101 ? -7.335 1.363 10.283 1.00 97.62 101 TYR A N 1
ATOM 813 C CA . TYR A 1 101 ? -8.774 1.552 10.349 1.00 97.62 101 TYR A CA 1
ATOM 814 C C . TYR A 1 101 ? -9.426 0.305 10.937 1.00 97.62 101 TYR A C 1
ATOM 816 O O . TYR A 1 101 ? -9.298 -0.783 10.380 1.00 97.62 101 TYR A O 1
ATOM 824 N N . ILE A 1 102 ? -10.106 0.458 12.067 1.00 96.00 102 ILE A N 1
ATOM 825 C CA . ILE A 1 102 ? -10.781 -0.629 12.779 1.00 96.00 102 ILE A CA 1
ATOM 826 C C . ILE A 1 102 ? -12.274 -0.353 12.704 1.00 96.00 102 ILE A C 1
ATOM 828 O O . ILE A 1 102 ? -12.765 0.593 13.319 1.00 96.00 102 ILE A O 1
ATOM 832 N N . TYR A 1 103 ? -12.984 -1.167 11.934 1.00 95.06 103 TYR A N 1
ATOM 833 C CA . TYR A 1 103 ? -14.406 -1.021 11.661 1.00 95.06 103 TYR A CA 1
ATOM 834 C C . TYR A 1 103 ? -15.211 -2.109 12.365 1.00 95.06 103 TYR A C 1
ATOM 836 O O . TYR A 1 103 ? -14.972 -3.297 12.158 1.00 95.06 103 TYR A O 1
ATOM 844 N N . LEU A 1 104 ? -16.167 -1.693 13.196 1.00 92.75 104 LEU A N 1
ATOM 845 C CA . LEU A 1 104 ? -17.093 -2.566 13.908 1.00 92.75 104 LEU A CA 1
ATOM 846 C C . LEU A 1 104 ? -18.379 -2.678 13.087 1.00 92.75 104 LEU A C 1
ATOM 848 O O . LEU A 1 104 ? -19.146 -1.712 12.993 1.00 92.75 104 LEU A O 1
ATOM 852 N N . LEU A 1 105 ? -18.620 -3.851 12.493 1.00 89.88 105 LEU A N 1
ATOM 853 C CA . LEU A 1 105 ? -19.706 -4.035 11.526 1.00 89.88 105 LEU A CA 1
ATOM 854 C C . LEU A 1 105 ? -21.084 -3.860 12.170 1.00 89.88 105 LEU A C 1
ATOM 856 O O . LEU A 1 105 ? -21.967 -3.251 11.567 1.00 89.88 105 LEU A O 1
ATOM 860 N N . LYS A 1 106 ? -21.277 -4.369 13.392 1.00 88.69 106 LYS A N 1
ATOM 861 C CA . LYS A 1 106 ? -22.572 -4.309 14.083 1.00 88.69 106 LYS A CA 1
ATOM 862 C C . LYS A 1 106 ? -22.965 -2.894 14.505 1.00 88.69 106 LYS A C 1
ATOM 864 O O . LYS A 1 106 ? -24.144 -2.551 14.455 1.00 88.69 106 LYS A O 1
ATOM 869 N N . GLU A 1 107 ? -21.998 -2.083 14.930 1.00 88.75 107 GLU A N 1
ATOM 870 C CA . GLU A 1 107 ? -22.242 -0.697 15.352 1.00 88.75 107 GLU A CA 1
ATOM 871 C C . GLU A 1 107 ? -22.201 0.310 14.195 1.00 88.75 107 GLU A C 1
ATOM 873 O O . GLU A 1 107 ? -22.618 1.452 14.382 1.00 88.75 107 GLU A O 1
ATOM 878 N N . ASN A 1 108 ? -21.711 -0.096 13.018 1.00 89.50 108 ASN A N 1
ATOM 879 C CA . ASN A 1 108 ? -21.425 0.792 11.890 1.00 89.50 108 ASN A CA 1
ATOM 880 C C . ASN A 1 108 ? -20.571 2.007 12.307 1.00 89.50 108 ASN A C 1
ATOM 882 O O . ASN A 1 108 ? -20.856 3.158 11.969 1.00 89.50 108 ASN A O 1
ATOM 886 N N . LYS A 1 109 ? -19.535 1.740 13.104 1.00 91.94 109 LYS A N 1
ATOM 887 C CA . LYS A 1 109 ? -18.594 2.742 13.610 1.00 91.94 109 LYS A CA 1
ATOM 888 C C . LYS A 1 109 ? -17.174 2.270 13.412 1.00 91.94 109 LYS A C 1
ATOM 890 O O . LYS A 1 109 ? -16.903 1.071 13.405 1.00 91.94 109 LYS A O 1
ATOM 895 N N . ALA A 1 110 ? -16.264 3.223 13.300 1.00 94.19 110 ALA A N 1
ATOM 896 C CA . ALA A 1 110 ? -14.861 2.928 13.134 1.00 94.19 110 ALA A CA 1
ATOM 897 C C . ALA A 1 110 ? -13.981 3.869 13.939 1.00 94.19 110 ALA A C 1
ATOM 899 O O . ALA A 1 110 ? -14.366 4.993 14.255 1.00 94.19 110 ALA A O 1
ATOM 900 N N . LEU A 1 111 ? -12.770 3.403 14.202 1.00 95.19 111 LEU A N 1
ATOM 901 C CA . LEU A 1 111 ? -11.700 4.155 14.833 1.00 95.19 111 LEU A CA 1
ATOM 902 C C . LEU A 1 111 ? -10.425 4.030 14.001 1.00 95.19 111 LEU A C 1
ATOM 904 O O . LEU A 1 111 ? -10.177 3.007 13.358 1.00 95.19 111 LEU A O 1
ATOM 908 N N . LEU A 1 112 ? -9.635 5.097 13.993 1.00 97.00 112 LEU A N 1
ATOM 909 C CA . LEU A 1 112 ? -8.337 5.146 13.333 1.00 97.00 112 LEU A CA 1
ATOM 910 C C . LEU A 1 112 ? -7.268 5.210 14.413 1.00 97.00 112 LEU A C 1
ATOM 912 O O . LEU A 1 112 ? -7.260 6.150 15.204 1.00 97.00 112 LEU A O 1
ATOM 916 N N . VAL A 1 113 ? -6.364 4.238 14.434 1.00 96.88 113 VAL A N 1
ATOM 917 C CA . VAL A 1 113 ? -5.248 4.208 15.386 1.00 96.88 113 VAL A CA 1
ATOM 918 C C . VAL A 1 113 ? -3.929 4.393 14.666 1.00 96.88 113 VAL A C 1
ATOM 920 O O . VAL A 1 113 ? -3.693 3.783 13.621 1.00 96.88 113 VAL A O 1
ATOM 923 N N . ASN A 1 114 ? -3.071 5.258 15.197 1.00 95.62 114 ASN A N 1
ATOM 924 C CA . ASN A 1 114 ? -1.770 5.497 14.594 1.00 95.62 114 ASN A CA 1
ATOM 925 C C . ASN A 1 114 ? -0.850 4.289 14.829 1.00 95.62 114 ASN A C 1
ATOM 927 O O . ASN A 1 114 ? -0.444 4.004 15.954 1.00 95.62 114 ASN A O 1
ATOM 931 N N . CYS A 1 115 ? -0.504 3.579 13.757 1.00 95.19 115 CYS A N 1
ATOM 932 C CA . CYS A 1 115 ? 0.534 2.546 13.768 1.00 95.19 115 CYS A CA 1
ATOM 933 C C . CYS A 1 115 ? 1.615 2.854 12.730 1.00 95.19 115 CYS A C 1
ATOM 935 O O . CYS A 1 115 ? 2.262 1.933 12.220 1.00 95.19 115 CYS A O 1
ATOM 937 N N . ALA A 1 116 ? 1.773 4.133 12.382 1.00 93.38 116 ALA A N 1
ATOM 938 C CA . ALA A 1 116 ? 2.613 4.563 11.288 1.00 93.38 116 ALA A CA 1
ATOM 939 C C . ALA A 1 116 ? 4.068 4.161 11.529 1.00 93.38 116 ALA A C 1
ATOM 941 O O . ALA A 1 116 ? 4.617 4.260 12.629 1.00 93.38 116 ALA A O 1
ATOM 942 N N . ASN A 1 117 ? 4.710 3.725 10.454 1.00 89.62 117 ASN A N 1
ATOM 943 C CA . ASN A 1 117 ? 6.129 3.433 10.418 1.00 89.62 117 ASN A CA 1
ATOM 944 C C . ASN A 1 117 ? 6.825 4.499 9.568 1.00 89.62 117 ASN A C 1
ATOM 946 O O . ASN A 1 117 ? 7.101 4.234 8.399 1.00 89.62 117 ASN A O 1
ATOM 950 N N . PRO A 1 118 ? 7.077 5.718 10.072 1.00 83.38 118 PRO A N 1
ATOM 951 C CA . PRO A 1 118 ? 7.821 6.713 9.305 1.00 83.38 118 PRO A CA 1
ATOM 952 C C . PRO A 1 118 ? 9.201 6.162 8.914 1.00 83.38 118 PRO A C 1
ATOM 954 O O . PRO A 1 118 ? 9.748 5.290 9.591 1.00 83.38 118 PRO A O 1
ATOM 957 N N . ILE A 1 119 ? 9.757 6.603 7.784 1.00 75.81 119 ILE A N 1
ATOM 958 C CA . ILE A 1 119 ? 11.164 6.321 7.484 1.00 75.81 119 ILE A CA 1
ATOM 959 C C . ILE A 1 119 ? 12.003 7.113 8.489 1.00 75.81 119 ILE A C 1
ATOM 961 O O . ILE A 1 119 ? 12.126 8.336 8.406 1.00 75.81 119 ILE A O 1
ATOM 965 N N . GLU A 1 120 ? 12.558 6.411 9.471 1.00 67.00 120 GLU A N 1
ATOM 966 C CA . GLU A 1 120 ? 13.658 6.926 10.277 1.00 67.00 120 GLU A CA 1
ATOM 967 C C . GLU A 1 120 ? 14.837 7.122 9.316 1.00 67.00 120 GLU A C 1
ATOM 969 O O . GLU A 1 120 ? 15.110 6.243 8.503 1.00 67.00 120 GLU A O 1
ATOM 974 N N . ARG A 1 121 ? 15.473 8.301 9.306 1.00 52.94 121 ARG A N 1
ATOM 975 C CA . ARG A 1 121 ? 16.538 8.637 8.343 1.00 52.94 121 ARG A CA 1
ATOM 976 C C . ARG A 1 121 ? 17.786 7.766 8.572 1.00 52.94 121 ARG A C 1
ATOM 978 O O . ARG A 1 121 ? 18.783 8.256 9.096 1.00 52.94 121 ARG A O 1
ATOM 985 N N . SER A 1 122 ? 17.762 6.502 8.163 1.00 49.28 122 SER A N 1
ATOM 986 C CA . SER A 1 122 ? 18.955 5.714 7.874 1.00 49.28 122 SER A CA 1
ATOM 987 C C . SER A 1 122 ? 19.390 6.060 6.451 1.00 49.28 122 SER A C 1
ATOM 989 O O . SER A 1 122 ? 18.642 5.912 5.490 1.00 49.28 122 SER A O 1
ATOM 991 N N . ILE A 1 123 ? 20.568 6.662 6.352 1.00 50.25 123 ILE A N 1
ATOM 992 C CA . ILE A 1 123 ? 21.080 7.330 5.158 1.00 50.25 123 ILE A CA 1
ATOM 993 C C . ILE A 1 123 ? 21.686 6.271 4.226 1.00 50.25 123 ILE A C 1
ATOM 995 O O . ILE A 1 123 ? 22.875 5.982 4.345 1.00 50.25 123 ILE A O 1
ATOM 999 N N . GLU A 1 124 ? 20.900 5.700 3.315 1.00 59.12 124 GLU A N 1
ATOM 1000 C CA . GLU A 1 124 ? 21.443 4.904 2.204 1.00 59.12 124 GLU A CA 1
ATOM 1001 C C . GLU A 1 124 ? 21.703 5.820 1.003 1.00 59.12 124 GLU A C 1
ATOM 1003 O O . GLU A 1 124 ? 20.791 6.412 0.417 1.00 59.12 124 GLU A O 1
ATOM 1008 N N . LYS A 1 125 ? 22.989 6.004 0.688 1.00 60.31 125 LYS A N 1
ATOM 1009 C CA . LYS A 1 125 ? 23.439 6.844 -0.425 1.00 60.31 125 LYS A CA 1
ATOM 1010 C C . LYS A 1 125 ? 23.230 6.094 -1.739 1.00 60.31 125 LYS A C 1
ATOM 1012 O O . LYS A 1 125 ? 23.513 4.908 -1.782 1.00 60.31 125 LYS A O 1
ATOM 1017 N N . ALA A 1 126 ? 22.829 6.815 -2.786 1.00 56.59 126 ALA A N 1
ATOM 1018 C CA . ALA A 1 126 ? 22.846 6.279 -4.143 1.00 56.59 126 ALA A CA 1
ATOM 1019 C C . ALA A 1 126 ? 24.257 5.787 -4.496 1.00 56.59 126 ALA A C 1
ATOM 1021 O O . ALA A 1 126 ? 25.245 6.471 -4.198 1.00 56.59 126 ALA A O 1
ATOM 1022 N N . GLU A 1 127 ? 24.334 4.606 -5.100 1.00 66.75 127 GLU A N 1
ATOM 1023 C CA . GLU A 1 127 ? 25.593 3.962 -5.469 1.00 66.75 127 GLU A CA 1
ATOM 1024 C C . GLU A 1 127 ? 26.000 4.352 -6.890 1.00 66.75 127 GLU A C 1
ATOM 1026 O O . GLU A 1 127 ? 27.178 4.618 -7.146 1.00 66.75 127 GLU A O 1
ATOM 1031 N N . THR A 1 128 ? 25.028 4.455 -7.803 1.00 63.84 128 THR A N 1
ATOM 1032 C CA . THR A 1 128 ? 25.297 4.724 -9.227 1.00 63.84 128 THR A CA 1
ATOM 1033 C C . THR A 1 128 ? 25.077 6.179 -9.641 1.00 63.84 128 THR A C 1
ATOM 1035 O O . THR A 1 128 ? 25.606 6.615 -10.666 1.00 63.84 128 THR A O 1
ATOM 1038 N N . GLU A 1 129 ? 24.368 6.978 -8.836 1.00 62.41 129 GLU A N 1
ATOM 1039 C CA . GLU A 1 129 ? 24.110 8.397 -9.112 1.00 62.41 129 GLU A CA 1
ATOM 1040 C C . GLU A 1 129 ? 24.878 9.325 -8.150 1.00 62.41 129 GLU A C 1
ATOM 1042 O O . GLU A 1 129 ? 24.597 9.401 -6.955 1.00 62.41 129 GLU A O 1
ATOM 1047 N N . SER A 1 130 ? 25.836 10.101 -8.677 1.00 59.50 130 SER A N 1
ATOM 1048 C CA . SER A 1 130 ? 26.578 11.095 -7.886 1.00 59.50 130 SER A CA 1
ATOM 1049 C C . SER A 1 130 ? 25.750 12.365 -7.669 1.00 59.50 130 SER A C 1
ATOM 1051 O O . SER A 1 130 ? 25.418 13.082 -8.617 1.00 59.50 130 SER A O 1
ATOM 1053 N N . LEU A 1 131 ? 25.431 12.668 -6.408 1.00 59.22 131 LEU A N 1
ATOM 1054 C CA . LEU A 1 131 ? 24.722 13.884 -6.005 1.00 59.22 131 LEU A CA 1
ATOM 1055 C C . LEU A 1 131 ? 25.677 14.885 -5.343 1.00 59.22 131 LEU A C 1
ATOM 1057 O O . LEU A 1 131 ? 26.234 14.616 -4.280 1.00 59.22 131 LEU A O 1
ATOM 1061 N N . VAL A 1 132 ? 25.810 16.079 -5.934 1.00 58.81 132 VAL A N 1
ATOM 1062 C CA . VAL A 1 132 ? 26.506 17.225 -5.305 1.00 58.81 132 VAL A CA 1
ATOM 1063 C C . VAL A 1 132 ? 25.582 17.929 -4.298 1.00 58.81 132 VAL A C 1
ATOM 1065 O O . VAL A 1 132 ? 26.018 18.340 -3.226 1.00 58.81 132 VAL A O 1
ATOM 1068 N N . TYR A 1 133 ? 24.284 18.000 -4.613 1.00 55.75 133 TYR A N 1
ATOM 1069 C CA . TYR A 1 133 ? 23.212 18.501 -3.751 1.00 55.75 133 TYR A CA 1
ATOM 1070 C C . TYR A 1 133 ? 21.944 17.674 -4.012 1.00 55.75 133 TYR A C 1
ATOM 1072 O O . TYR A 1 133 ? 21.542 17.530 -5.164 1.00 55.75 133 TYR A O 1
ATOM 1080 N N . GLY A 1 134 ? 21.323 17.112 -2.972 1.00 57.03 134 GLY A N 1
ATOM 1081 C CA . GLY A 1 134 ? 20.101 16.312 -3.114 1.00 57.03 134 GLY A CA 1
ATOM 1082 C C . GLY A 1 134 ? 19.777 15.445 -1.889 1.00 57.03 134 GLY A C 1
ATOM 1083 O O . GLY A 1 134 ? 20.587 15.371 -0.956 1.00 57.03 134 GLY A O 1
ATOM 1084 N N . PRO A 1 135 ? 18.592 14.810 -1.858 1.00 57.09 135 PRO A N 1
ATOM 1085 C CA . PRO A 1 135 ? 18.195 13.900 -0.788 1.00 57.09 135 PRO A CA 1
ATOM 1086 C C . PRO A 1 135 ? 19.150 12.710 -0.705 1.00 57.09 135 PRO A C 1
ATOM 1088 O O . PRO A 1 135 ? 19.612 12.192 -1.714 1.00 57.09 135 PRO A O 1
ATOM 1091 N N . LYS A 1 136 ? 19.432 12.255 0.517 1.00 68.31 136 LYS A N 1
ATOM 1092 C CA . LYS A 1 136 ? 20.343 11.129 0.774 1.00 68.31 136 LYS A CA 1
ATOM 1093 C C . LYS A 1 136 ? 19.613 9.784 0.895 1.00 68.31 136 LYS A C 1
ATOM 1095 O O . LYS A 1 136 ? 20.022 8.959 1.704 1.00 68.31 136 LYS A O 1
ATOM 1100 N N . ILE A 1 137 ? 18.481 9.639 0.212 1.00 76.81 137 ILE A N 1
ATOM 1101 C CA . ILE A 1 137 ? 17.679 8.414 0.212 1.00 76.81 137 ILE A CA 1
ATOM 1102 C C . ILE A 1 137 ? 17.715 7.872 -1.210 1.00 76.81 137 ILE A C 1
ATOM 1104 O O . ILE A 1 137 ? 17.481 8.621 -2.158 1.00 76.81 137 ILE A O 1
ATOM 1108 N N . SER A 1 138 ? 18.004 6.586 -1.3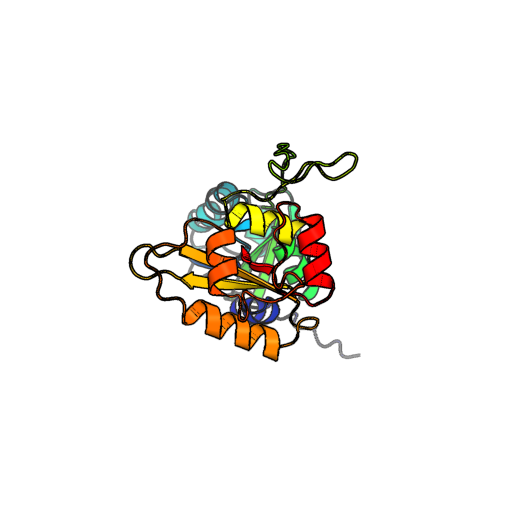28 1.00 85.00 138 SER A N 1
ATOM 1109 C CA . SER A 1 138 ? 17.993 5.827 -2.573 1.00 85.00 138 SER A CA 1
ATOM 1110 C C . SER A 1 138 ? 17.030 4.649 -2.449 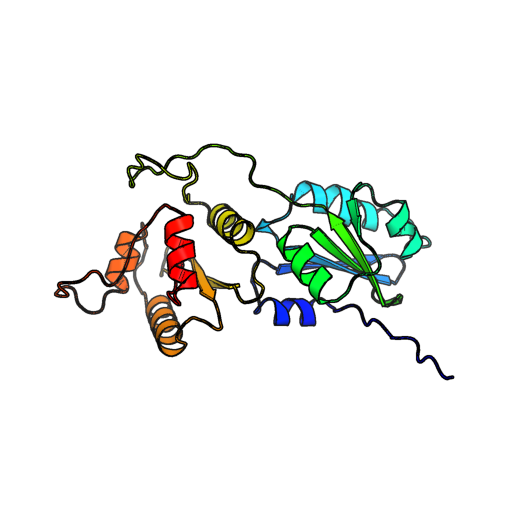1.00 85.00 138 SER A C 1
ATOM 1112 O O . SER A 1 138 ? 16.650 4.253 -1.342 1.00 85.00 138 SER A O 1
ATOM 1114 N N . PHE A 1 139 ? 16.570 4.142 -3.588 1.00 90.25 139 PHE A N 1
ATOM 1115 C CA . PHE A 1 139 ? 15.914 2.845 -3.644 1.00 90.25 139 PHE A CA 1
ATOM 1116 C C . PHE A 1 139 ? 16.914 1.724 -3.373 1.00 90.25 139 PHE A C 1
ATOM 1118 O O . PHE A 1 139 ? 18.104 1.856 -3.638 1.00 90.25 139 PHE A O 1
ATOM 1125 N N . THR A 1 140 ? 16.395 0.614 -2.861 1.00 88.81 140 THR A N 1
ATOM 1126 C CA . THR A 1 140 ? 17.163 -0.583 -2.508 1.00 88.81 140 THR A CA 1
ATOM 1127 C C . THR A 1 140 ? 16.575 -1.800 -3.217 1.00 88.81 140 THR A C 1
ATOM 1129 O O . THR A 1 140 ? 15.575 -1.693 -3.923 1.00 88.81 140 THR A O 1
ATOM 1132 N N . GLU A 1 141 ? 17.129 -2.990 -3.008 1.00 86.06 141 GLU A N 1
ATOM 1133 C CA . GLU A 1 141 ? 16.553 -4.231 -3.552 1.00 86.06 141 GLU A CA 1
ATOM 1134 C C . GLU A 1 141 ? 15.194 -4.600 -2.912 1.00 86.06 141 GLU A C 1
ATOM 1136 O O . GLU A 1 141 ? 14.450 -5.445 -3.414 1.00 86.06 141 GLU A O 1
ATOM 1141 N N . SER A 1 142 ? 14.827 -3.969 -1.789 1.00 90.94 142 SER A N 1
ATOM 1142 C CA . SER A 1 142 ? 13.573 -4.252 -1.088 1.00 90.94 142 SER A CA 1
ATOM 1143 C C . SER A 1 142 ? 12.393 -3.503 -1.714 1.00 90.94 142 SER A C 1
ATOM 1145 O O . SER A 1 142 ? 12.155 -2.327 -1.421 1.00 90.94 142 SER A O 1
ATOM 1147 N N . LEU A 1 143 ? 11.556 -4.223 -2.472 1.00 92.69 143 LEU A N 1
ATOM 1148 C CA . LEU A 1 143 ? 10.279 -3.709 -2.994 1.00 92.69 143 LEU A CA 1
ATOM 1149 C C . LEU A 1 143 ? 9.419 -3.050 -1.908 1.00 92.69 143 LEU A C 1
ATOM 1151 O O . LEU A 1 143 ? 8.867 -1.974 -2.114 1.00 92.69 143 LEU A O 1
ATOM 1155 N N . SER A 1 144 ? 9.312 -3.674 -0.731 1.00 92.00 144 SER A N 1
ATOM 1156 C CA . SER A 1 144 ? 8.516 -3.134 0.380 1.00 92.00 144 SER A CA 1
ATOM 1157 C C . SER A 1 144 ? 9.040 -1.769 0.839 1.00 92.00 144 SER A C 1
ATOM 1159 O O . SER A 1 144 ? 8.261 -0.826 1.014 1.00 92.00 144 SER A O 1
ATOM 1161 N N . SER A 1 145 ? 10.367 -1.638 0.960 1.00 91.50 145 SER A N 1
ATOM 1162 C CA . SER A 1 145 ? 11.029 -0.383 1.328 1.00 91.50 145 SER A CA 1
ATOM 1163 C C . SER A 1 145 ? 10.834 0.687 0.253 1.00 91.50 145 SER A C 1
ATOM 1165 O O . SER A 1 145 ? 10.475 1.819 0.577 1.00 91.50 145 SER A O 1
ATOM 1167 N N . ASN A 1 146 ? 10.970 0.330 -1.025 1.00 94.19 146 ASN A N 1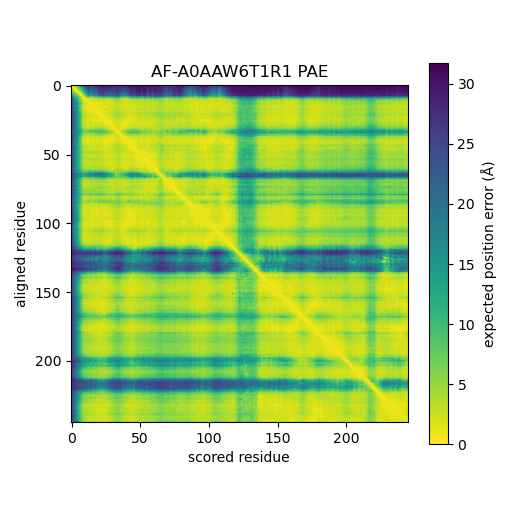
ATOM 1168 C CA . ASN A 1 146 ? 10.795 1.264 -2.140 1.00 94.19 146 ASN A CA 1
ATOM 1169 C C . ASN A 1 146 ? 9.351 1.776 -2.241 1.00 94.19 146 ASN A C 1
ATOM 1171 O O . ASN A 1 146 ? 9.120 2.979 -2.378 1.00 94.19 146 ASN A O 1
ATOM 1175 N N . ILE A 1 147 ? 8.359 0.894 -2.081 1.00 94.81 147 ILE A N 1
ATOM 1176 C CA . ILE A 1 147 ? 6.945 1.294 -2.050 1.00 94.81 147 ILE A CA 1
ATOM 1177 C C . ILE A 1 147 ? 6.648 2.184 -0.845 1.00 94.81 147 ILE A C 1
ATOM 1179 O O . ILE A 1 147 ? 5.898 3.155 -0.973 1.00 94.81 147 ILE A O 1
ATOM 1183 N N . LYS A 1 148 ? 7.237 1.886 0.319 1.00 92.94 148 LYS A N 1
ATOM 1184 C CA . LYS A 1 148 ? 7.132 2.741 1.506 1.00 92.94 148 LYS A CA 1
ATOM 1185 C C . LYS A 1 148 ? 7.671 4.144 1.218 1.00 92.94 148 LYS A C 1
ATOM 1187 O O . LYS A 1 148 ? 6.973 5.113 1.512 1.00 92.94 148 LYS A O 1
ATOM 1192 N N . ILE A 1 149 ? 8.852 4.258 0.602 1.00 92.75 149 ILE A N 1
ATOM 1193 C CA . ILE A 1 149 ? 9.440 5.545 0.195 1.00 92.75 149 ILE A CA 1
ATOM 1194 C C . ILE A 1 149 ? 8.483 6.302 -0.732 1.00 92.75 149 ILE A C 1
ATOM 1196 O O . ILE A 1 149 ? 8.168 7.462 -0.466 1.00 92.75 149 ILE A O 1
ATOM 1200 N N . ILE A 1 150 ? 7.966 5.650 -1.777 1.00 95.00 150 ILE A N 1
ATOM 1201 C CA . ILE A 1 150 ? 7.035 6.280 -2.726 1.00 95.00 150 ILE A CA 1
ATOM 1202 C C . ILE A 1 150 ? 5.775 6.773 -2.013 1.00 95.00 150 ILE A C 1
ATOM 1204 O O . ILE A 1 150 ? 5.404 7.935 -2.155 1.00 95.00 150 ILE A O 1
ATOM 1208 N N . ARG A 1 151 ? 5.122 5.918 -1.219 1.00 92.81 151 ARG A N 1
ATOM 1209 C CA . ARG A 1 151 ? 3.859 6.252 -0.541 1.00 92.81 151 ARG A CA 1
ATOM 1210 C C . ARG A 1 151 ? 4.019 7.357 0.505 1.00 92.81 151 ARG A C 1
ATOM 1212 O O . ARG A 1 151 ? 3.096 8.145 0.669 1.00 92.81 151 ARG A O 1
ATOM 1219 N N . GLN A 1 152 ? 5.168 7.445 1.179 1.00 89.81 152 GLN A N 1
ATOM 1220 C CA . GLN A 1 152 ? 5.436 8.528 2.136 1.00 89.81 152 GLN A CA 1
ATOM 1221 C C . GLN A 1 152 ? 5.682 9.879 1.462 1.00 89.81 152 GLN A C 1
ATOM 1223 O O . GLN A 1 152 ? 5.319 10.909 2.023 1.00 89.81 152 GLN A O 1
ATOM 1228 N N . ASN A 1 153 ? 6.271 9.885 0.267 1.00 90.19 153 ASN A N 1
ATOM 1229 C CA . ASN A 1 153 ? 6.505 11.116 -0.488 1.00 90.19 153 ASN A CA 1
ATOM 1230 C C . ASN A 1 153 ? 5.309 11.508 -1.372 1.00 90.19 153 ASN A C 1
ATOM 1232 O O . ASN A 1 153 ? 5.180 12.671 -1.747 1.00 90.19 153 ASN A O 1
ATOM 1236 N N . LEU A 1 154 ? 4.414 10.563 -1.685 1.00 90.88 154 LEU A N 1
ATOM 1237 C CA . LEU A 1 154 ? 3.232 10.785 -2.515 1.00 90.88 154 LEU A CA 1
ATOM 1238 C C . LEU A 1 154 ? 1.965 10.198 -1.874 1.00 90.88 154 LEU A C 1
ATOM 1240 O O . LEU A 1 154 ? 1.522 9.090 -2.192 1.00 90.88 154 LEU A O 1
ATOM 1244 N N . ASN A 1 155 ? 1.343 10.990 -0.999 1.00 88.06 155 ASN A N 1
ATOM 1245 C CA . ASN A 1 155 ? 0.048 10.678 -0.398 1.00 88.06 155 ASN A CA 1
ATOM 1246 C C . ASN A 1 155 ? -1.097 11.012 -1.376 1.00 88.06 155 ASN A C 1
ATOM 1248 O O . ASN A 1 155 ? -1.747 12.052 -1.280 1.00 88.06 155 ASN A O 1
ATOM 1252 N N . ASN A 1 156 ? -1.297 10.139 -2.365 1.00 92.75 156 ASN A N 1
ATOM 1253 C CA . ASN A 1 156 ? -2.335 10.275 -3.386 1.00 92.75 156 ASN A CA 1
ATOM 1254 C C . ASN A 1 156 ? -3.109 8.952 -3.543 1.00 92.75 156 ASN A C 1
ATOM 1256 O O . ASN A 1 156 ? -2.506 7.890 -3.725 1.00 92.75 156 ASN A O 1
ATOM 1260 N N . SER A 1 157 ? -4.445 9.005 -3.498 1.00 93.38 157 SER A N 1
ATOM 1261 C CA . SER A 1 157 ? -5.317 7.840 -3.716 1.00 93.38 157 SER A CA 1
ATOM 1262 C C . SER A 1 157 ? -5.230 7.285 -5.138 1.00 93.38 157 SER A C 1
ATOM 1264 O O . SER A 1 157 ? -5.422 6.087 -5.334 1.00 93.38 157 SER A O 1
ATOM 1266 N N . ASN A 1 158 ? -4.890 8.129 -6.117 1.00 95.06 158 ASN A N 1
ATOM 1267 C CA . ASN A 1 158 ? -4.819 7.777 -7.539 1.00 95.06 158 ASN A CA 1
ATOM 1268 C C . ASN A 1 158 ? -3.492 7.095 -7.910 1.00 95.06 158 ASN A C 1
ATOM 1270 O O . ASN A 1 158 ? -3.309 6.694 -9.058 1.00 95.06 158 ASN A O 1
ATOM 1274 N N . LEU A 1 159 ? -2.576 6.946 -6.944 1.00 96.69 159 LEU A N 1
ATOM 1275 C CA . LEU A 1 159 ? -1.358 6.157 -7.092 1.00 96.69 159 LEU A CA 1
ATOM 1276 C C . LEU A 1 159 ? -1.686 4.660 -7.097 1.00 96.69 159 LEU A C 1
ATOM 1278 O O . LEU A 1 159 ? -2.097 4.090 -6.077 1.00 96.69 159 LEU A O 1
ATOM 1282 N N . CYS A 1 160 ? -1.432 4.035 -8.241 1.00 97.19 160 CYS A N 1
ATOM 1283 C CA . CYS A 1 160 ? -1.530 2.602 -8.478 1.00 97.19 160 CYS A CA 1
ATOM 1284 C C . CYS A 1 160 ? -0.167 1.934 -8.263 1.00 97.19 160 CYS A C 1
ATOM 1286 O O . CYS A 1 160 ? 0.876 2.514 -8.566 1.00 97.19 160 CYS A O 1
ATOM 1288 N N . THR A 1 161 ? -0.185 0.726 -7.701 1.00 96.06 161 THR A N 1
ATOM 1289 C CA . THR A 1 161 ? 1.016 -0.052 -7.359 1.00 96.06 161 THR A CA 1
ATOM 1290 C C . THR A 1 161 ? 0.793 -1.525 -7.683 1.00 96.06 161 THR A C 1
ATOM 1292 O O . THR A 1 161 ? 0.797 -2.368 -6.785 1.00 96.06 161 THR A O 1
ATOM 1295 N N . ASP A 1 162 ? 0.523 -1.820 -8.952 1.00 95.81 162 ASP A N 1
ATOM 1296 C CA . ASP A 1 162 ? 0.131 -3.154 -9.409 1.00 95.81 162 ASP A CA 1
ATOM 1297 C C . ASP A 1 162 ? 1.269 -4.159 -9.199 1.00 95.81 162 ASP A C 1
ATOM 1299 O O . ASP A 1 162 ? 2.435 -3.847 -9.438 1.00 95.81 162 ASP A O 1
ATOM 1303 N N . GLU A 1 163 ? 0.935 -5.363 -8.736 1.00 95.00 163 GLU A N 1
ATOM 1304 C CA . GLU A 1 163 ? 1.880 -6.469 -8.550 1.00 95.00 163 GLU A CA 1
ATOM 1305 C C . GLU A 1 163 ? 1.837 -7.392 -9.769 1.00 95.00 163 GLU A C 1
ATOM 1307 O O . GLU A 1 163 ? 0.757 -7.798 -10.197 1.00 95.00 163 GLU A O 1
ATOM 1312 N N . LEU A 1 164 ? 3.011 -7.738 -10.293 1.00 93.06 164 LEU A N 1
ATOM 1313 C CA . LEU A 1 164 ? 3.185 -8.745 -11.338 1.00 93.06 164 LEU A CA 1
ATOM 1314 C C . LEU A 1 164 ? 4.374 -9.644 -10.972 1.00 93.06 164 LEU A C 1
ATOM 1316 O O . LEU A 1 164 ? 5.238 -9.259 -10.183 1.00 93.06 164 LEU A O 1
ATOM 1320 N N . GLU A 1 165 ? 4.403 -10.850 -11.525 1.00 91.38 165 GLU A N 1
ATOM 1321 C CA . GLU A 1 165 ? 5.483 -11.814 -11.348 1.00 91.38 165 GLU A CA 1
ATOM 1322 C C . GLU A 1 165 ? 5.943 -12.314 -12.723 1.00 91.38 165 GLU A C 1
ATOM 1324 O O . GLU A 1 165 ? 5.118 -12.749 -13.526 1.00 91.38 165 GLU A O 1
ATOM 1329 N N . ILE A 1 166 ? 7.245 -12.225 -13.000 1.00 90.00 166 ILE A N 1
ATOM 1330 C CA . ILE A 1 166 ? 7.853 -12.543 -14.306 1.00 90.00 166 ILE A CA 1
ATOM 1331 C C . ILE A 1 166 ? 9.042 -13.501 -14.156 1.00 90.00 166 ILE A C 1
ATOM 1333 O O . ILE A 1 166 ? 9.539 -13.699 -13.048 1.00 90.00 166 ILE A O 1
ATOM 1337 N N . GLY A 1 167 ? 9.482 -14.097 -15.268 1.00 84.56 167 GLY A N 1
ATOM 1338 C CA . GLY A 1 167 ? 10.528 -15.130 -15.328 1.00 84.56 167 GLY A CA 1
ATOM 1339 C C . GLY A 1 167 ? 9.944 -16.544 -15.406 1.00 84.56 167 GLY A C 1
ATOM 1340 O O . GLY A 1 167 ? 8.869 -16.790 -14.861 1.00 84.56 167 GLY A O 1
ATOM 1341 N N . GLU A 1 168 ? 10.589 -17.482 -16.101 1.00 83.81 168 GLU A N 1
ATOM 1342 C CA . GLU A 1 168 ? 10.059 -18.853 -16.254 1.00 83.81 168 GLU A CA 1
ATOM 1343 C C . GLU A 1 168 ? 10.401 -19.756 -15.066 1.00 83.81 168 GLU A C 1
ATOM 1345 O O . GLU A 1 168 ? 9.501 -20.298 -14.416 1.00 83.81 168 GLU A O 1
ATOM 1350 N N . HIS A 1 169 ? 11.694 -19.879 -14.760 1.00 84.31 169 HIS A N 1
ATOM 1351 C CA . HIS A 1 169 ? 12.205 -20.739 -13.693 1.00 84.31 169 HIS A CA 1
ATOM 1352 C C . HIS A 1 169 ? 12.419 -19.980 -12.385 1.00 84.31 169 HIS A C 1
ATOM 1354 O O . HIS A 1 169 ? 12.054 -20.478 -11.317 1.00 84.31 169 HIS A O 1
ATOM 1360 N N . VAL A 1 170 ? 12.972 -18.767 -12.462 1.00 86.06 170 VAL A N 1
ATOM 1361 C CA . VAL A 1 170 ? 13.162 -17.888 -11.307 1.00 86.06 170 VAL A CA 1
ATOM 1362 C C . VAL A 1 170 ? 12.132 -16.774 -11.375 1.00 86.06 170 VAL A C 1
ATOM 1364 O O . VAL A 1 170 ? 12.303 -15.770 -12.062 1.00 86.06 170 VAL A O 1
ATOM 1367 N N . LYS A 1 171 ? 11.033 -16.964 -10.646 1.00 87.12 171 LYS A N 1
ATOM 1368 C CA . LYS A 1 171 ? 9.965 -15.974 -10.577 1.00 87.12 171 LYS A CA 1
ATOM 1369 C C . LYS A 1 171 ? 10.406 -14.768 -9.746 1.00 87.12 171 LYS A C 1
ATOM 1371 O O . LYS A 1 171 ? 10.773 -14.911 -8.577 1.00 87.12 171 LYS A O 1
ATOM 1376 N N . LYS A 1 172 ? 10.344 -13.575 -10.336 1.00 88.62 172 LYS A N 1
ATOM 1377 C CA . LYS A 1 172 ? 10.614 -12.300 -9.663 1.00 88.62 172 LYS A CA 1
ATOM 1378 C C . LYS A 1 172 ? 9.356 -11.456 -9.614 1.00 88.62 172 LYS A C 1
ATOM 1380 O O . LYS A 1 172 ? 8.682 -11.251 -10.622 1.00 88.62 172 LYS A O 1
ATOM 1385 N N . LYS A 1 173 ? 9.052 -10.960 -8.417 1.00 92.06 173 LYS A N 1
ATOM 1386 C CA . LYS A 1 173 ? 7.982 -9.986 -8.215 1.00 92.06 173 LYS A CA 1
ATOM 1387 C C . LYS A 1 173 ? 8.464 -8.623 -8.669 1.00 92.06 173 LYS A C 1
ATOM 1389 O O . LYS A 1 173 ? 9.593 -8.251 -8.375 1.00 92.06 173 LYS A O 1
ATOM 1394 N N . LEU A 1 174 ? 7.568 -7.883 -9.296 1.00 93.19 174 LEU A N 1
ATOM 1395 C CA . LEU A 1 174 ? 7.760 -6.488 -9.648 1.00 93.19 174 LEU A CA 1
ATOM 1396 C C . LEU A 1 174 ? 6.554 -5.657 -9.220 1.00 93.19 174 LEU A C 1
ATOM 1398 O O . LEU A 1 174 ? 5.477 -6.173 -8.873 1.00 93.19 174 LEU A O 1
ATOM 1402 N N . ARG A 1 175 ? 6.735 -4.343 -9.258 1.00 95.69 175 ARG A N 1
ATOM 1403 C CA . ARG A 1 175 ? 5.660 -3.373 -9.091 1.00 95.69 175 ARG A CA 1
ATOM 1404 C C . ARG A 1 175 ? 5.603 -2.425 -10.273 1.00 95.69 175 ARG A C 1
ATOM 1406 O O . ARG A 1 175 ? 6.595 -1.788 -10.605 1.00 95.69 175 ARG A O 1
ATOM 1413 N N . ILE A 1 176 ? 4.414 -2.269 -10.844 1.00 96.81 176 ILE A N 1
ATOM 1414 C CA . ILE A 1 176 ? 4.127 -1.228 -11.834 1.00 96.81 176 ILE A CA 1
ATOM 1415 C C . ILE A 1 176 ? 3.499 -0.045 -11.094 1.00 96.81 176 ILE A C 1
ATOM 1417 O O . ILE A 1 176 ? 2.439 -0.174 -10.477 1.00 96.81 176 ILE A O 1
ATOM 1421 N N . ILE A 1 177 ? 4.166 1.107 -11.137 1.00 97.44 177 ILE A N 1
ATOM 1422 C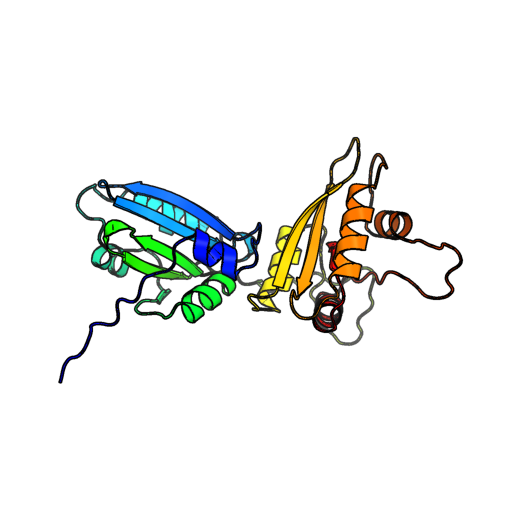 CA . ILE A 1 177 ? 3.794 2.319 -10.402 1.00 97.44 177 ILE A CA 1
ATOM 1423 C C . ILE A 1 177 ? 3.360 3.401 -11.380 1.00 97.44 177 ILE A C 1
ATOM 1425 O O . ILE A 1 177 ? 4.115 3.763 -12.280 1.00 97.44 177 ILE A O 1
ATOM 1429 N N . TYR A 1 178 ? 2.165 3.952 -11.197 1.0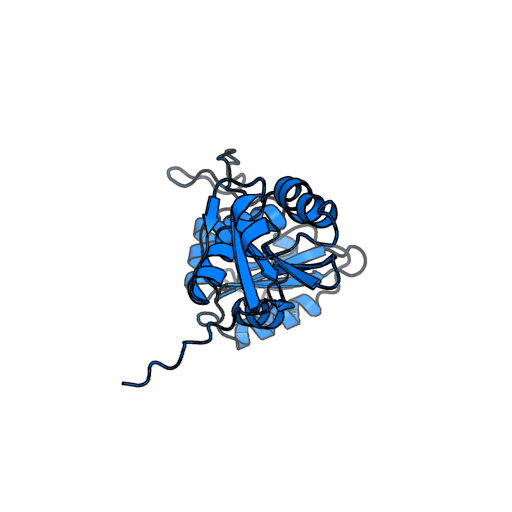0 97.38 178 TYR A N 1
ATOM 1430 C CA . TYR A 1 178 ? 1.643 5.008 -12.065 1.00 97.38 178 TYR A CA 1
ATOM 1431 C C . TYR A 1 178 ? 0.522 5.797 -11.381 1.00 97.38 178 TYR A C 1
ATOM 1433 O O . TYR A 1 178 ? 0.002 5.385 -10.339 1.00 97.38 178 TYR A O 1
ATOM 1441 N N . ILE A 1 179 ? 0.142 6.937 -11.963 1.00 96.94 179 ILE A N 1
ATOM 1442 C CA . ILE A 1 179 ? -0.995 7.740 -11.502 1.00 96.94 179 ILE A CA 1
ATOM 1443 C C . ILE A 1 179 ? -2.127 7.578 -12.508 1.00 96.94 179 ILE A C 1
ATOM 1445 O O . ILE A 1 179 ? -2.004 8.015 -13.649 1.00 96.94 179 ILE A O 1
ATOM 1449 N N . LYS A 1 180 ? -3.231 6.962 -12.075 1.00 93.69 180 LYS A N 1
ATOM 1450 C CA . LYS A 1 180 ? -4.336 6.535 -12.948 1.00 93.69 180 LYS A CA 1
ATOM 1451 C C . LYS A 1 180 ? -4.863 7.623 -13.892 1.00 93.69 180 LYS A C 1
ATOM 1453 O O . LYS A 1 180 ? -5.174 7.313 -15.029 1.00 93.69 180 LYS A O 1
ATOM 1458 N N . ASP A 1 181 ? -4.916 8.875 -13.441 1.00 92.62 181 ASP A N 1
ATOM 1459 C CA . ASP A 1 181 ? -5.481 9.981 -14.230 1.00 92.62 181 ASP A CA 1
ATOM 1460 C C . ASP A 1 181 ? -4.439 10.761 -15.051 1.00 92.62 181 ASP A C 1
ATOM 1462 O O . ASP A 1 181 ? -4.800 11.661 -15.804 1.00 92.62 181 ASP A O 1
ATOM 1466 N N . LEU A 1 182 ? -3.146 10.472 -14.871 1.00 95.38 182 LEU A N 1
ATOM 1467 C CA . LEU A 1 182 ? -2.055 11.162 -15.576 1.00 95.38 182 LEU A CA 1
ATOM 1468 C C . LEU A 1 182 ? -1.390 10.274 -16.626 1.00 95.38 182 LEU A C 1
ATOM 1470 O O . LEU A 1 182 ? -0.762 10.780 -17.551 1.00 95.38 182 LEU A O 1
ATOM 1474 N N . THR A 1 183 ? -1.477 8.959 -16.452 1.00 95.19 183 THR A N 1
ATOM 1475 C CA . THR A 1 183 ? -0.814 7.979 -17.303 1.00 95.19 183 THR A CA 1
ATOM 1476 C C . THR A 1 183 ? -1.696 7.581 -18.478 1.00 95.19 183 THR A C 1
ATOM 1478 O O . THR A 1 183 ? -2.875 7.289 -18.309 1.00 95.19 183 THR A O 1
ATOM 1481 N N . ASP A 1 184 ? -1.092 7.517 -19.662 1.00 94.25 184 ASP A N 1
ATOM 1482 C CA . ASP A 1 184 ? -1.728 7.000 -20.871 1.00 94.25 184 ASP A CA 1
ATOM 1483 C C . ASP A 1 184 ? -2.028 5.493 -20.730 1.00 94.25 184 ASP A C 1
ATOM 1485 O O . ASP A 1 184 ? -1.127 4.673 -20.500 1.00 94.25 184 ASP A O 1
ATOM 1489 N N . GLU A 1 185 ? -3.306 5.127 -20.854 1.00 93.19 185 GLU A N 1
ATOM 1490 C CA . GLU A 1 185 ? -3.771 3.747 -20.706 1.00 93.19 185 GLU A CA 1
ATOM 1491 C C . GLU A 1 185 ? -3.212 2.811 -21.788 1.00 93.19 185 GLU A C 1
ATOM 1493 O O . GLU A 1 185 ? -2.936 1.643 -21.489 1.00 93.19 185 GLU A O 1
ATOM 1498 N N . ASP A 1 186 ? -2.986 3.299 -23.012 1.00 92.75 186 ASP A N 1
ATOM 1499 C CA . ASP A 1 186 ? -2.450 2.488 -24.110 1.00 92.75 186 ASP A CA 1
ATOM 1500 C C . ASP A 1 186 ? -0.978 2.139 -23.860 1.00 92.75 186 ASP A C 1
ATOM 1502 O O . ASP A 1 186 ? -0.556 0.994 -24.077 1.00 92.75 186 ASP A O 1
ATOM 1506 N N . ILE A 1 187 ? -0.207 3.087 -23.312 1.00 89.19 187 ILE A N 1
ATOM 1507 C CA . ILE A 1 187 ? 1.182 2.851 -22.887 1.00 89.19 187 ILE A CA 1
ATOM 1508 C C . ILE A 1 187 ? 1.216 1.811 -21.765 1.00 89.19 187 ILE A C 1
ATOM 1510 O O . ILE A 1 187 ? 1.982 0.846 -21.834 1.00 89.19 187 ILE A O 1
ATOM 1514 N N . LEU A 1 188 ? 0.367 1.971 -20.746 1.00 92.94 188 LEU A N 1
ATOM 1515 C CA . LEU A 1 188 ? 0.309 1.045 -19.615 1.00 92.94 188 LEU A CA 1
ATOM 1516 C C . LEU A 1 188 ? -0.078 -0.372 -20.057 1.00 92.94 188 LEU A C 1
ATOM 1518 O O . LEU A 1 188 ? 0.527 -1.349 -19.610 1.00 92.94 188 LEU A O 1
ATOM 1522 N N . LYS A 1 189 ? -1.077 -0.492 -20.937 1.00 93.25 189 LYS A N 1
ATOM 1523 C CA . LYS A 1 189 ? -1.533 -1.777 -21.474 1.00 93.25 189 LYS A CA 1
ATOM 1524 C C . LYS A 1 189 ? -0.434 -2.464 -22.276 1.00 93.25 189 LYS A C 1
ATOM 1526 O O . LYS A 1 189 ? -0.179 -3.645 -22.054 1.00 93.25 189 LYS A O 1
ATOM 1531 N N . THR A 1 190 ? 0.238 -1.723 -23.155 1.00 91.50 190 THR A N 1
ATOM 1532 C CA . THR A 1 190 ? 1.350 -2.245 -23.959 1.00 91.50 190 THR A CA 1
ATOM 1533 C C . THR A 1 190 ? 2.489 -2.728 -23.064 1.00 91.50 190 THR A C 1
ATOM 1535 O O . THR A 1 190 ? 2.995 -3.832 -23.252 1.00 91.50 190 THR A O 1
ATOM 1538 N N . LEU A 1 191 ? 2.854 -1.948 -22.041 1.00 92.31 191 LEU A N 1
ATOM 1539 C CA . LEU A 1 191 ? 3.894 -2.332 -21.087 1.00 92.31 191 LEU A CA 1
ATOM 1540 C C . LEU A 1 191 ? 3.533 -3.615 -20.325 1.00 92.31 191 LEU A C 1
ATOM 1542 O O . LEU A 1 191 ? 4.361 -4.517 -20.233 1.00 92.31 191 LEU A O 1
ATOM 1546 N N . LYS A 1 192 ? 2.304 -3.718 -19.802 1.00 93.06 192 LYS A N 1
ATOM 1547 C CA . LYS A 1 192 ? 1.833 -4.921 -19.093 1.00 93.06 192 LYS A CA 1
ATOM 1548 C C . LYS A 1 192 ? 1.877 -6.157 -19.985 1.00 93.06 192 LYS A C 1
ATOM 1550 O O . LYS A 1 192 ? 2.420 -7.174 -19.575 1.00 93.06 192 LYS A O 1
ATOM 1555 N N . GLN A 1 193 ? 1.386 -6.040 -21.219 1.00 91.69 193 GLN A N 1
ATOM 1556 C CA . GLN A 1 193 ? 1.437 -7.129 -22.196 1.00 91.69 193 GLN A CA 1
ATOM 1557 C C . GLN A 1 193 ? 2.874 -7.565 -22.491 1.00 91.69 193 GLN A C 1
ATOM 1559 O O . GLN A 1 193 ? 3.149 -8.758 -22.562 1.00 91.69 193 GLN A O 1
ATOM 1564 N N . LYS A 1 194 ? 3.805 -6.615 -22.639 1.00 89.94 194 LYS A N 1
ATOM 1565 C CA . LYS A 1 194 ? 5.222 -6.942 -22.829 1.00 89.94 194 LYS A CA 1
ATOM 1566 C C . LYS A 1 194 ? 5.794 -7.691 -21.635 1.00 89.94 194 LYS A C 1
ATOM 1568 O O . LYS A 1 194 ? 6.405 -8.728 -21.841 1.00 89.94 194 LYS A O 1
ATOM 1573 N N . LEU A 1 195 ? 5.564 -7.195 -20.418 1.00 91.75 195 LEU A N 1
ATOM 1574 C CA . LEU A 1 195 ? 6.043 -7.826 -19.185 1.00 91.75 195 LEU A CA 1
ATOM 1575 C C . LEU A 1 195 ? 5.513 -9.258 -19.026 1.00 91.75 195 LEU A C 1
ATOM 1577 O O . LEU A 1 195 ? 6.274 -10.151 -18.669 1.00 91.75 195 LEU A O 1
ATOM 1581 N N . GLU A 1 196 ? 4.234 -9.489 -19.326 1.00 89.56 196 GLU A N 1
ATOM 1582 C CA . GLU A 1 196 ? 3.613 -10.820 -19.273 1.00 89.56 196 GLU A CA 1
ATOM 1583 C C . GLU A 1 196 ? 4.186 -11.795 -20.315 1.00 89.56 196 GLU A C 1
ATOM 1585 O O . GLU A 1 196 ? 4.205 -13.000 -20.078 1.00 89.56 196 GLU A O 1
ATOM 1590 N N . ASN A 1 197 ? 4.682 -11.284 -21.445 1.00 88.62 197 ASN A N 1
ATOM 1591 C CA . ASN A 1 197 ? 5.268 -12.081 -22.523 1.00 88.62 197 ASN A CA 1
ATOM 1592 C C . ASN A 1 197 ? 6.774 -12.347 -22.350 1.00 88.62 197 ASN A C 1
ATOM 1594 O O . ASN A 1 197 ? 7.387 -12.943 -23.235 1.00 88.62 197 ASN A O 1
ATOM 1598 N N . ILE A 1 198 ? 7.397 -11.902 -21.254 1.00 86.81 198 ILE A N 1
ATOM 1599 C CA . ILE A 1 198 ? 8.817 -12.167 -20.995 1.00 86.81 198 ILE A CA 1
ATOM 1600 C C . ILE A 1 198 ? 9.006 -13.647 -20.627 1.00 86.81 198 ILE A C 1
ATOM 1602 O O . ILE A 1 198 ? 8.558 -14.094 -19.572 1.00 86.81 198 ILE A O 1
ATOM 1606 N N . THR A 1 199 ? 9.728 -1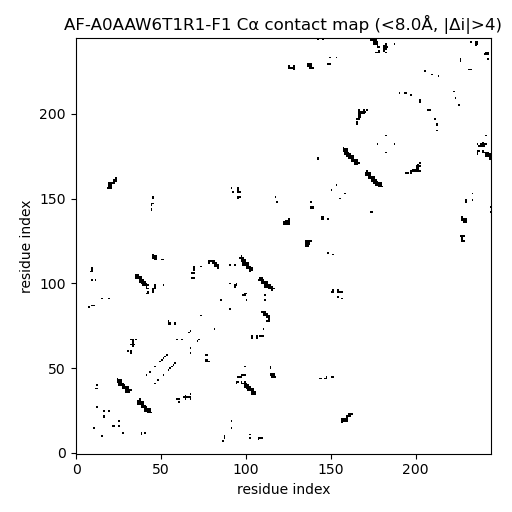4.384 -21.475 1.00 80.38 199 THR A N 1
ATOM 1607 C CA . THR A 1 199 ? 9.986 -15.834 -21.343 1.00 80.38 199 THR A CA 1
ATOM 1608 C C . THR A 1 199 ? 11.429 -16.177 -20.953 1.00 80.38 199 THR A C 1
ATOM 1610 O O . THR A 1 199 ? 11.882 -17.289 -21.192 1.00 80.38 199 THR A O 1
ATOM 1613 N N . ILE A 1 200 ? 12.210 -15.233 -20.420 1.00 82.06 200 ILE A N 1
ATOM 1614 C CA . ILE A 1 200 ? 13.588 -15.536 -19.996 1.00 82.06 200 ILE A CA 1
ATOM 1615 C C . ILE A 1 200 ? 13.622 -16.210 -18.617 1.00 82.06 200 ILE A C 1
ATOM 1617 O O . ILE A 1 200 ? 12.770 -15.957 -17.762 1.00 82.06 200 ILE A O 1
ATOM 1621 N N . ASP A 1 201 ? 14.620 -17.071 -18.406 1.00 78.38 201 ASP A N 1
ATOM 1622 C CA . ASP A 1 201 ? 14.727 -17.926 -17.215 1.00 78.38 201 ASP A CA 1
ATOM 1623 C C . ASP A 1 201 ? 14.902 -17.138 -15.909 1.00 78.38 201 ASP A C 1
ATOM 1625 O O . ASP A 1 201 ? 14.289 -17.482 -14.893 1.00 78.38 201 ASP A O 1
ATOM 1629 N N . ASP A 1 202 ? 15.734 -16.092 -15.948 1.00 80.44 202 ASP A N 1
ATOM 1630 C CA . ASP A 1 202 ? 16.043 -15.201 -14.829 1.00 80.44 202 ASP A CA 1
ATOM 1631 C C . ASP A 1 202 ? 16.305 -13.773 -15.327 1.00 80.44 202 ASP A C 1
ATOM 1633 O O . ASP A 1 202 ? 17.035 -13.547 -16.291 1.00 80.44 202 ASP A O 1
ATOM 1637 N N . ILE A 1 203 ? 15.723 -12.801 -14.631 1.00 83.56 203 ILE A N 1
ATOM 1638 C CA . ILE A 1 203 ? 15.904 -11.370 -14.880 1.00 83.56 203 ILE A CA 1
ATOM 1639 C C . ILE A 1 203 ? 16.837 -10.846 -13.805 1.00 83.56 203 ILE A C 1
ATOM 1641 O O . ILE A 1 203 ? 16.372 -10.428 -12.747 1.00 83.56 203 ILE A O 1
ATOM 1645 N N . SER A 1 204 ? 18.149 -10.932 -14.027 1.00 81.50 204 SER A N 1
ATOM 1646 C CA . SER A 1 204 ? 19.163 -10.662 -12.995 1.00 81.50 204 SER A CA 1
ATOM 1647 C C . SER A 1 204 ? 19.013 -9.284 -12.352 1.00 81.50 204 SER A C 1
ATOM 1649 O O . SER A 1 204 ? 19.078 -9.181 -11.129 1.00 81.50 204 SER A O 1
ATOM 1651 N N . ASP A 1 205 ? 18.759 -8.261 -13.165 1.00 84.06 205 ASP A N 1
ATOM 1652 C CA . ASP A 1 205 ? 18.685 -6.865 -12.752 1.00 84.06 205 ASP A CA 1
ATOM 1653 C C . ASP A 1 205 ? 17.776 -6.037 -13.682 1.00 84.06 205 ASP A C 1
ATOM 1655 O O . ASP A 1 205 ? 17.277 -6.500 -14.715 1.00 84.06 205 ASP A O 1
ATOM 1659 N N . SER A 1 206 ? 17.573 -4.774 -13.308 1.00 86.19 206 SER A N 1
ATOM 1660 C CA . SER A 1 206 ? 16.735 -3.826 -14.043 1.00 86.19 206 SER A CA 1
ATOM 1661 C C . SER A 1 206 ? 17.257 -3.497 -15.451 1.00 86.19 206 SER A C 1
ATOM 1663 O O . SER A 1 206 ? 16.475 -3.046 -16.287 1.00 86.19 206 SER A O 1
ATOM 1665 N N . SER A 1 207 ? 18.548 -3.710 -15.740 1.00 86.44 207 SER A N 1
ATOM 1666 C CA . SER A 1 207 ? 19.119 -3.467 -17.072 1.00 86.44 207 SER A CA 1
ATOM 1667 C C . SER A 1 207 ? 18.736 -4.576 -18.053 1.00 86.44 207 SER A C 1
ATOM 1669 O O . SER A 1 207 ? 18.345 -4.280 -19.182 1.00 86.44 207 SER A O 1
ATOM 1671 N N . VAL A 1 208 ? 18.738 -5.835 -17.598 1.00 87.25 208 VAL A N 1
ATOM 1672 C CA . VAL A 1 208 ? 18.227 -6.974 -18.377 1.00 87.25 208 VAL A CA 1
ATOM 1673 C C . VAL A 1 208 ? 16.738 -6.796 -18.654 1.00 87.25 208 VAL A C 1
ATOM 1675 O O . VAL A 1 208 ? 16.301 -6.957 -19.792 1.00 87.25 208 VAL A O 1
ATOM 1678 N N . LEU A 1 209 ? 15.961 -6.379 -17.647 1.00 89.06 209 LEU A N 1
ATOM 1679 C CA . LEU A 1 209 ? 14.538 -6.093 -17.838 1.00 89.06 209 LEU A CA 1
ATOM 1680 C C . LEU A 1 209 ? 14.307 -5.007 -18.899 1.00 89.06 209 LEU A C 1
ATOM 1682 O O . LEU A 1 209 ? 13.451 -5.174 -19.765 1.00 89.06 209 LEU A O 1
ATOM 1686 N N . ALA A 1 210 ? 15.070 -3.912 -18.850 1.00 87.94 210 ALA A N 1
ATOM 1687 C CA . ALA A 1 210 ? 14.960 -2.837 -19.831 1.00 87.94 210 ALA A CA 1
ATOM 1688 C C . ALA A 1 210 ? 15.240 -3.341 -21.256 1.00 87.94 210 ALA A C 1
ATOM 1690 O O . ALA A 1 210 ? 14.455 -3.062 -22.159 1.00 87.94 210 ALA A O 1
ATOM 1691 N N . GLN A 1 211 ? 16.284 -4.155 -21.446 1.00 85.19 211 GLN A N 1
ATOM 1692 C CA . GLN A 1 211 ? 16.611 -4.747 -22.749 1.00 85.19 211 GLN A CA 1
ATOM 1693 C C . GLN A 1 211 ? 15.494 -5.651 -23.284 1.00 85.19 211 GLN A C 1
ATOM 1695 O O . GLN A 1 211 ? 15.209 -5.618 -24.478 1.00 85.19 211 GLN A O 1
ATOM 1700 N N . CYS A 1 212 ? 14.830 -6.426 -22.419 1.00 85.69 212 CYS A N 1
ATOM 1701 C CA . CYS A 1 212 ? 13.690 -7.257 -22.819 1.00 85.69 212 CYS A CA 1
ATOM 1702 C C . CYS A 1 212 ? 12.465 -6.440 -23.254 1.00 85.69 212 CYS A C 1
ATOM 1704 O O . CYS A 1 212 ? 11.623 -6.947 -23.993 1.00 85.69 212 CYS A O 1
ATOM 1706 N N . LEU A 1 213 ? 12.334 -5.202 -22.773 1.00 86.69 213 LEU A N 1
ATOM 1707 C CA . LEU A 1 213 ? 11.194 -4.333 -23.067 1.00 86.69 213 LEU A CA 1
ATOM 1708 C C . LEU A 1 213 ? 11.443 -3.371 -24.240 1.00 86.69 213 LEU A C 1
ATOM 1710 O O . LEU A 1 213 ? 10.478 -2.800 -24.768 1.00 86.69 213 LEU A O 1
ATOM 1714 N N . GLU A 1 214 ? 12.704 -3.174 -24.632 1.00 81.31 214 GLU A N 1
ATOM 1715 C CA . GLU A 1 214 ? 13.101 -2.323 -25.753 1.00 81.31 214 GLU A CA 1
ATOM 1716 C C . GLU A 1 214 ? 12.631 -2.900 -27.093 1.00 81.31 214 GLU A C 1
ATOM 1718 O O . GLU A 1 214 ? 12.998 -4.003 -27.483 1.00 81.31 214 GLU A O 1
ATOM 1723 N N . ASP A 1 215 ? 11.860 -2.110 -27.849 1.00 68.69 215 ASP A N 1
ATOM 1724 C CA . ASP A 1 215 ? 11.390 -2.525 -29.183 1.00 68.69 215 ASP A CA 1
ATOM 1725 C C . ASP A 1 215 ? 12.471 -2.412 -30.260 1.00 68.69 215 ASP A C 1
ATOM 1727 O O . ASP A 1 215 ? 12.391 -3.041 -31.314 1.00 68.69 215 ASP A O 1
ATOM 1731 N N . ASN A 1 216 ? 13.446 -1.526 -30.050 1.00 67.19 216 ASN A N 1
ATOM 1732 C CA . ASN A 1 216 ? 14.400 -1.157 -31.082 1.00 67.19 216 ASN A CA 1
ATOM 1733 C C . ASN A 1 216 ? 15.771 -0.854 -30.482 1.00 67.19 216 ASN A C 1
ATOM 1735 O O . ASN A 1 216 ? 16.029 0.268 -30.039 1.00 67.19 216 ASN A O 1
ATOM 1739 N N . HIS A 1 217 ? 16.666 -1.834 -30.578 1.00 61.53 217 HIS A N 1
ATOM 1740 C CA . HIS A 1 217 ? 18.074 -1.701 -30.200 1.00 61.53 217 HIS A CA 1
ATOM 1741 C C . HIS A 1 217 ? 18.835 -0.622 -31.004 1.00 61.53 217 HIS A C 1
ATOM 1743 O O . HIS A 1 217 ? 19.943 -0.254 -30.629 1.00 61.53 217 HIS A O 1
ATOM 1749 N N . TYR A 1 218 ? 18.259 -0.093 -32.095 1.00 62.41 218 TYR A N 1
ATOM 1750 C CA . TYR A 1 218 ? 18.826 0.995 -32.905 1.00 62.41 218 TYR A CA 1
ATOM 1751 C C . TYR A 1 218 ? 18.252 2.384 -32.579 1.00 62.41 218 TYR A C 1
ATOM 1753 O O . TYR A 1 218 ? 18.510 3.343 -33.311 1.00 62.41 218 TYR A O 1
ATOM 1761 N N . SER A 1 219 ? 17.449 2.526 -31.520 1.00 62.81 219 SER A N 1
ATOM 1762 C CA . SER A 1 219 ? 16.966 3.843 -31.096 1.00 62.81 219 SER A CA 1
ATOM 1763 C C . SER A 1 219 ? 18.127 4.723 -30.619 1.00 62.81 219 SER A C 1
ATOM 1765 O O . SER A 1 219 ? 18.869 4.352 -29.716 1.00 62.81 219 SER A O 1
ATOM 1767 N N . PHE A 1 220 ? 18.250 5.932 -31.174 1.00 56.53 220 PHE A N 1
ATOM 1768 C CA . PHE A 1 220 ? 19.224 6.933 -30.714 1.00 56.53 220 PHE A CA 1
ATOM 1769 C C . PHE A 1 220 ? 18.832 7.601 -29.384 1.00 56.53 220 PHE A C 1
ATOM 1771 O O . PHE A 1 220 ? 19.639 8.327 -28.805 1.00 56.53 220 PHE A O 1
ATOM 1778 N N . PHE A 1 221 ? 17.608 7.366 -28.898 1.00 59.72 221 PHE A N 1
ATOM 1779 C CA . PHE A 1 221 ? 17.112 7.877 -27.621 1.00 59.72 221 PHE A CA 1
ATOM 1780 C C . PHE A 1 221 ? 16.781 6.721 -26.664 1.00 59.72 221 PHE A C 1
ATOM 1782 O O . PHE A 1 221 ? 16.163 5.744 -27.104 1.00 59.72 221 PHE A O 1
ATOM 1789 N N . PRO A 1 222 ? 17.142 6.828 -25.371 1.00 61.12 222 PRO A N 1
ATOM 1790 C CA . PRO A 1 222 ? 16.825 5.802 -24.385 1.00 61.12 222 PRO A CA 1
ATOM 1791 C C . PRO A 1 222 ? 15.306 5.694 -24.198 1.00 61.12 222 PRO A C 1
ATOM 1793 O O . PRO A 1 222 ? 14.639 6.692 -23.917 1.00 61.12 222 PRO A O 1
ATOM 1796 N N . GLN A 1 223 ? 14.763 4.482 -24.358 1.00 79.06 223 GLN A N 1
ATOM 1797 C CA . GLN A 1 223 ? 13.333 4.204 -24.151 1.00 79.06 223 GLN A CA 1
ATOM 1798 C C . GLN A 1 223 ? 12.993 4.087 -22.657 1.00 79.06 223 GLN A C 1
ATOM 1800 O O . GLN A 1 223 ? 11.880 4.410 -22.244 1.00 79.06 223 GLN A O 1
ATOM 1805 N N . PHE A 1 224 ? 13.977 3.698 -21.841 1.00 86.81 224 PHE A N 1
ATOM 1806 C CA . PHE A 1 224 ? 13.872 3.567 -20.391 1.00 86.81 224 PHE A CA 1
ATOM 1807 C C . PHE A 1 224 ? 14.867 4.488 -19.689 1.00 86.81 224 PHE A C 1
ATOM 1809 O O . PHE A 1 224 ? 15.971 4.733 -20.173 1.00 86.81 224 PHE A O 1
ATOM 1816 N N . ILE A 1 225 ? 14.473 4.995 -18.523 1.00 88.38 225 ILE A N 1
ATOM 1817 C CA . ILE A 1 225 ? 15.351 5.757 -17.636 1.00 88.38 225 ILE A CA 1
ATOM 1818 C C . ILE A 1 225 ? 15.489 4.963 -16.348 1.00 88.38 225 ILE A C 1
ATOM 1820 O O . ILE A 1 225 ? 14.500 4.726 -15.658 1.00 88.38 225 ILE A O 1
ATOM 1824 N N . MET A 1 226 ? 16.718 4.574 -16.031 1.00 89.88 226 MET A N 1
ATOM 1825 C CA . MET A 1 226 ? 17.050 3.944 -14.759 1.00 89.88 226 MET A CA 1
ATOM 1826 C C . MET A 1 226 ? 17.383 5.032 -13.742 1.00 89.88 226 MET A C 1
ATOM 1828 O O . MET A 1 226 ? 18.077 5.996 -14.069 1.00 89.88 226 MET A O 1
ATOM 1832 N N . THR A 1 227 ? 16.868 4.901 -12.523 1.00 90.88 227 THR A N 1
ATOM 1833 C CA . THR A 1 227 ? 17.212 5.809 -11.432 1.00 90.88 227 THR A CA 1
ATOM 1834 C C . THR A 1 227 ? 17.105 5.107 -10.089 1.00 90.88 227 THR A C 1
ATOM 1836 O O . THR A 1 227 ? 16.158 4.362 -9.839 1.00 90.88 227 THR A O 1
ATOM 1839 N N . GLU A 1 228 ? 18.066 5.384 -9.218 1.00 89.31 228 GLU A N 1
ATOM 1840 C CA . GLU A 1 228 ? 18.043 4.986 -7.808 1.00 89.31 228 GLU A CA 1
ATOM 1841 C C . GLU A 1 228 ? 17.391 6.063 -6.938 1.00 89.31 228 GLU A C 1
ATOM 1843 O O . GLU A 1 228 ? 17.151 5.842 -5.753 1.00 89.31 228 GLU A O 1
ATOM 1848 N N . LEU A 1 229 ? 17.115 7.244 -7.500 1.00 91.12 229 LEU A N 1
ATOM 1849 C CA . LEU A 1 229 ? 16.645 8.406 -6.758 1.00 91.12 229 LEU A CA 1
ATOM 1850 C C . LEU A 1 229 ? 15.112 8.467 -6.732 1.00 91.12 229 LEU A C 1
ATOM 1852 O O . LEU A 1 229 ? 14.488 8.731 -7.769 1.00 91.12 229 LEU A O 1
ATOM 1856 N N . PRO A 1 230 ? 14.486 8.339 -5.545 1.00 91.44 230 PRO A N 1
ATOM 1857 C CA . PRO A 1 230 ? 13.036 8.389 -5.418 1.00 91.44 230 PRO A CA 1
ATOM 1858 C C . PRO A 1 230 ? 12.438 9.678 -5.978 1.00 91.44 230 PRO A C 1
ATOM 1860 O O . PRO A 1 230 ? 11.415 9.636 -6.648 1.00 91.44 230 PRO A O 1
ATOM 1863 N N . ASP A 1 231 ? 13.096 10.820 -5.795 1.00 90.19 231 ASP A N 1
ATOM 1864 C CA . ASP A 1 231 ? 12.607 12.110 -6.291 1.00 90.19 231 ASP A CA 1
ATOM 1865 C C . ASP A 1 231 ? 12.494 12.153 -7.821 1.00 90.19 231 ASP A C 1
ATOM 1867 O O . ASP A 1 231 ? 11.504 12.652 -8.360 1.00 90.19 231 ASP A O 1
ATOM 1871 N N . ARG A 1 232 ? 13.484 11.600 -8.537 1.00 92.06 232 ARG A N 1
ATOM 1872 C CA . ARG A 1 232 ? 13.463 11.528 -10.009 1.00 92.06 232 ARG A CA 1
ATOM 1873 C C . ARG A 1 232 ? 12.374 10.581 -10.497 1.00 92.06 232 ARG A C 1
ATOM 1875 O O . ARG A 1 232 ? 11.681 10.880 -11.475 1.00 92.06 232 ARG A O 1
ATOM 1882 N N . PHE A 1 233 ? 12.200 9.466 -9.794 1.00 95.31 233 PHE A N 1
ATOM 1883 C CA . PHE A 1 233 ? 11.136 8.509 -10.062 1.00 95.31 233 PHE A CA 1
ATOM 1884 C C . PHE A 1 233 ? 9.749 9.137 -9.857 1.00 95.31 233 PHE A C 1
ATOM 1886 O O . PHE A 1 233 ? 8.907 9.093 -10.754 1.00 95.31 233 PHE A O 1
ATOM 1893 N N . LEU A 1 234 ? 9.532 9.797 -8.716 1.00 94.69 234 LEU A N 1
ATOM 1894 C CA . LEU A 1 234 ? 8.281 10.475 -8.372 1.00 94.69 234 LEU A CA 1
ATOM 1895 C C . LEU A 1 234 ? 7.954 11.600 -9.355 1.00 94.69 234 LEU A C 1
ATOM 1897 O O . LEU A 1 234 ? 6.823 11.697 -9.828 1.00 94.69 234 LEU A O 1
ATOM 1901 N N . TYR A 1 235 ? 8.949 12.413 -9.720 1.00 94.50 235 TYR A N 1
ATOM 1902 C CA . TYR A 1 235 ? 8.790 13.435 -10.753 1.00 94.50 235 TYR A CA 1
ATOM 1903 C C . TYR A 1 235 ? 8.340 12.822 -12.084 1.00 94.50 235 TYR A C 1
ATOM 1905 O O . TYR A 1 235 ? 7.449 13.351 -12.744 1.00 94.50 235 TYR A O 1
ATOM 1913 N N . SER A 1 236 ? 8.918 11.684 -12.472 1.00 95.12 236 SER A N 1
ATOM 1914 C CA . SER A 1 236 ? 8.566 11.004 -13.720 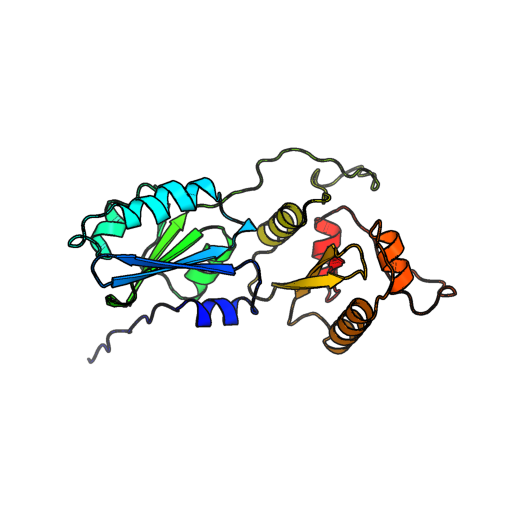1.00 95.12 236 SER A CA 1
ATOM 1915 C C . SER A 1 236 ? 7.113 10.522 -13.723 1.00 95.12 236 SER A C 1
ATOM 1917 O O . SER A 1 236 ? 6.386 10.821 -14.672 1.00 95.12 236 SER A O 1
ATOM 1919 N N . ILE A 1 237 ? 6.660 9.843 -12.662 1.00 96.06 237 ILE A N 1
ATOM 1920 C CA . ILE A 1 237 ? 5.275 9.339 -12.588 1.00 96.06 237 ILE A CA 1
ATOM 1921 C C . ILE A 1 237 ? 4.238 10.466 -12.470 1.00 96.06 237 ILE A C 1
ATOM 1923 O O . ILE A 1 237 ? 3.140 10.353 -13.010 1.00 96.06 237 ILE A O 1
ATOM 1927 N N . LEU A 1 238 ? 4.588 11.588 -11.830 1.00 95.62 238 LEU A N 1
ATOM 1928 C CA . LEU A 1 238 ? 3.737 12.784 -11.772 1.00 95.62 238 LEU A CA 1
ATOM 1929 C C . LEU A 1 238 ? 3.600 13.485 -13.131 1.00 95.62 238 LEU A C 1
ATOM 1931 O O . LEU A 1 238 ? 2.649 14.230 -13.334 1.00 95.62 238 LEU A O 1
ATOM 1935 N N . ASN A 1 239 ? 4.511 13.228 -14.070 1.00 94.94 239 ASN A N 1
ATOM 1936 C CA . ASN A 1 239 ? 4.411 13.678 -15.460 1.00 94.94 239 ASN A CA 1
ATOM 1937 C C . ASN A 1 239 ? 3.781 12.611 -16.379 1.00 94.94 239 ASN A C 1
ATOM 1939 O O . ASN A 1 239 ? 4.005 12.625 -17.588 1.00 94.94 239 ASN A O 1
ATOM 1943 N N . GLY A 1 240 ? 3.030 11.661 -15.813 1.00 94.06 240 GLY A N 1
ATOM 1944 C CA . GLY A 1 240 ? 2.281 10.650 -16.564 1.00 94.06 240 GLY A CA 1
ATOM 1945 C C . GLY A 1 240 ? 3.092 9.431 -17.006 1.00 94.06 240 GLY A C 1
ATOM 1946 O O . GLY A 1 240 ? 2.545 8.540 -17.654 1.00 94.06 240 GLY A O 1
ATOM 1947 N N . ARG A 1 241 ? 4.379 9.336 -16.644 1.00 94.81 241 ARG A N 1
ATOM 1948 C CA . ARG A 1 241 ? 5.192 8.149 -16.956 1.00 94.81 241 ARG A CA 1
ATOM 1949 C C . ARG A 1 241 ? 4.822 6.965 -16.064 1.00 94.81 241 ARG A C 1
ATOM 1951 O O . ARG A 1 241 ? 4.238 7.126 -14.995 1.00 94.81 241 ARG A O 1
ATOM 1958 N N . VAL A 1 242 ? 5.222 5.774 -16.498 1.00 95.81 242 VAL A N 1
ATOM 1959 C CA . VAL A 1 242 ? 5.097 4.536 -15.723 1.00 95.81 242 VAL A CA 1
ATOM 1960 C C . VAL A 1 242 ? 6.452 4.180 -15.127 1.00 95.81 242 VAL A C 1
ATOM 1962 O O . VAL A 1 242 ? 7.467 4.223 -15.820 1.00 95.81 242 VAL A O 1
ATOM 1965 N N . GLY A 1 243 ? 6.467 3.849 -13.841 1.00 95.62 243 GLY A N 1
ATOM 1966 C CA . GLY A 1 243 ? 7.637 3.348 -13.134 1.00 95.62 243 GLY A CA 1
ATOM 1967 C C . GLY A 1 243 ? 7.557 1.841 -12.905 1.00 95.62 243 GLY A C 1
ATOM 1968 O O . GLY A 1 243 ? 6.467 1.286 -12.763 1.00 95.62 243 GLY A O 1
ATOM 1969 N N . ILE A 1 244 ? 8.717 1.191 -12.845 1.00 95.25 244 ILE A N 1
ATOM 1970 C CA . ILE A 1 244 ? 8.862 -0.231 -12.521 1.00 95.25 244 ILE A CA 1
ATOM 1971 C C . ILE A 1 244 ? 9.838 -0.338 -11.347 1.00 95.25 244 ILE A C 1
ATOM 1973 O O . ILE A 1 244 ? 10.864 0.345 -11.35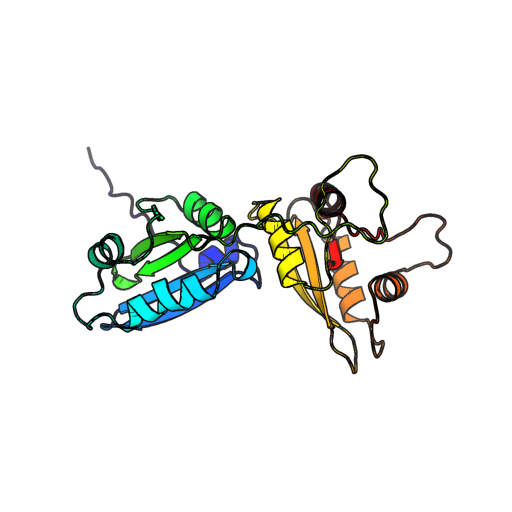4 1.00 95.25 244 ILE A O 1
ATOM 1977 N N . LEU A 1 245 ? 9.493 -1.155 -10.351 1.00 93.31 245 LEU A N 1
ATOM 1978 C CA . LEU A 1 245 ? 10.358 -1.546 -9.235 1.00 93.31 245 LEU A CA 1
ATOM 1979 C C . LEU A 1 245 ? 10.486 -3.062 -9.167 1.00 93.31 245 LEU A C 1
ATOM 1981 O O . LEU A 1 245 ? 9.458 -3.735 -9.430 1.00 93.31 245 LEU A O 1
#

Secondary structure (DSSP, 8-state):
---------PPPHHHHHHHTTT-TTEEEEEEEETTEEEEEEEETTTB-HHHIIIIIIIHHHHS-TT---HHHHHHH-S-S-EE-S--HHHHHHHHHTTEEEEEETTTTEEEEEE-B----------SSS--SSS-S----S-HHHHHHHHHHH---TTEEEEEEEE-SSS-EEEEEEEETTTS-HHHHHHHHHHHHT---S---SHHHHHHHH-S-TT-SS-S----S-HHHHHHHHHTTPPEE-

Sequence (245 aa):
MANTPNINNCPNYKKIKYILNQSPDLLCRTIEVAGDCLEIVFMKNLIKAETVNEYVIKFIQQLPKKDITYSYLMKNIPIDEVKIDFKEQEIISSLLNGFVYIYLLKENKALLVNCANPIERSIEKAETESLVYGPKISFTESLSSNIKIIRQNLNNSNLCTDELEIGEHVKKKLRIIYIKDLTDEDILKTLKQKLENITIDDISDSSVLAQCLEDNHYSFFPQFIMTELPDRFLYSILNGRVGIL

Foldseek 3Di:
DDDDPPPQQQDDLVRLCVLLVVAPQWDWDWDQALNWIKIKIARNLFFDPCCCVPQPVVVVVPDHSPQDDPVSCQVPRPADDKDFDDHPVVVLLLRLNTWIWMATPVVSGIMTGHRGDDPDPPQQADPPDDDPDDHRAFDDPDPSNLVSVLSVVDVDSQWHWDWDWAADQDIDIKTKTARNVQADPVVVVLQVVQRHPDHHHDDPDPVSVLVSSDPDPPDPDRPDDDGRDSVVVNVQRVNRDMDMD